Protein 2XDG (pdb70)

GO terms:
  GO:0005886 plasma membrane (C, TAS)
  GO:0005515 protein binding (F, IPI)
  GO:0005637 nuclear inner membrane (C, IDA)
  GO:0005640 nuclear outer membrane (C, IDA)
  GO:0005737 cytoplasm (C, IDA)
  GO:0005886 plasma membrane (C, IDA)
  GO:0009986 cell surface (C, IDA)
  GO:0016020 membrane (C, IDA)
  GO:0016363 nuclear matrix (C, IDA)
  GO:0030141 secretory granule (C, IDA)
  GO:0043627 response to estrogen (P, IDA)
  GO:0051384 response to glucocorticoid (P, IDA)
  GO:0007189 adenylate cyclase-activating G protein-coupled receptor signaling pathway (P, IDA)
  GO:0008284 positive regulation of cell population proliferation (P, IDA)
  GO:0004930 G protein-coupled receptor activity (F, IC)
  GO:0040018 positive regulation of multicellular organism growth (P, IMP)
  GO:0016520 growth hormone-releasing hormone receptor activity (F, IMP)
  GO:0032868 response to insulin (P, IMP)
  GO:0017046 peptide hormone binding (F, IPI)
  GO:0019838 growth factor binding (F, IPI)

Structure (mmCIF, N/CA/C/O backbone):
data_2XDG
#
_entry.id   2XDG
#
_cell.length_a   31.648
_cell.length_b   31.648
_cell.length_c   287.138
_cell.angle_alpha   90.00
_cell.angle_beta   90.00
_cell.angle_gamma   120.00
#
_symmetry.space_group_name_H-M   'P 61'
#
loop_
_entity.id
_entity.type
_entity.pdbx_description
1 polymer 'GROWTH HORMONE-RELEASING HORMONE RECEPTOR'
2 non-polymer 'MAGNESIUM ION'
3 non-polymer 1,2-ETHANEDIOL
4 water water
#
loop_
_atom_site.group_PDB
_atom_site.id
_atom_site.type_symbol
_atom_site.label_atom_id
_atom_site.label_alt_id
_atom_site.label_comp_id
_atom_site.label_asym_id
_atom_site.label_entity_id
_atom_site.label_seq_id
_atom_site.pdbx_PDB_ins_code
_atom_site.Cartn_x
_atom_site.Cartn_y
_atom_site.Cartn_z
_atom_site.occupancy
_atom_site.B_iso_or_equiv
_atom_site.auth_seq_id
_atom_site.auth_comp_id
_atom_site.auth_asym_id
_atom_site.auth_atom_id
_atom_site.pdbx_PDB_model_num
ATOM 1 N N . MET A 1 2 ? 18.046 1.807 -22.262 1.00 49.33 0 MET A N 1
ATOM 2 C CA . MET A 1 2 ? 17.466 0.465 -22.602 1.00 51.84 0 MET A CA 1
ATOM 3 C C . MET A 1 2 ? 16.903 -0.168 -21.342 1.00 50.12 0 MET A C 1
ATOM 4 O O . MET A 1 2 ? 17.476 -0.018 -20.264 1.00 46.65 0 MET A O 1
ATOM 9 N N . LEU A 1 3 ? 15.779 -0.865 -21.484 1.00 48.35 34 LEU A N 1
ATOM 10 C CA . LEU A 1 3 ? 15.145 -1.560 -20.360 1.00 45.25 34 LEU A CA 1
ATOM 11 C C . LEU A 1 3 ? 15.871 -2.892 -20.046 1.00 42.91 34 LEU A C 1
ATOM 12 O O . LEU A 1 3 ? 15.921 -3.314 -18.894 1.00 38.87 34 LEU A O 1
ATOM 17 N N . ARG A 1 4 ? 16.432 -3.537 -21.070 1.00 43.60 35 ARG A N 1
ATOM 18 C CA . ARG A 1 4 ? 17.299 -4.724 -20.902 1.00 42.50 35 ARG A CA 1
ATOM 19 C C . ARG A 1 4 ? 18.598 -4.393 -20.148 1.00 40.51 35 ARG A C 1
ATOM 20 O O . ARG A 1 4 ? 19.189 -5.271 -19.497 1.00 40.32 35 ARG A O 1
ATOM 22 N N . GLU A 1 5 ? 19.041 -3.138 -20.253 1.00 39.44 36 GLU A N 1
ATOM 23 C CA . GLU A 1 5 ? 20.218 -2.633 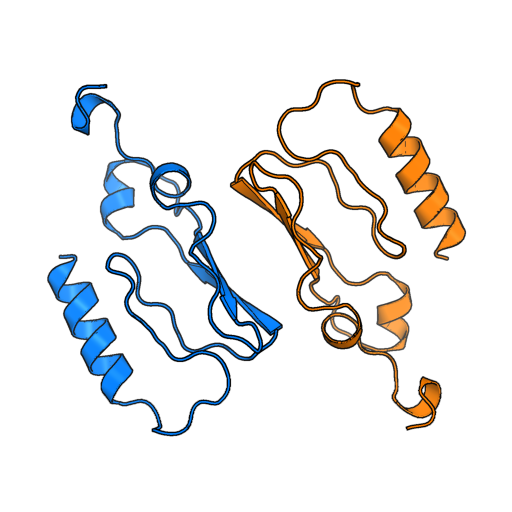-19.538 1.00 39.24 36 GLU A CA 1
ATOM 24 C C . GLU A 1 5 ? 19.879 -2.262 -18.080 1.00 37.19 36 GLU A C 1
ATOM 25 O O . GLU A 1 5 ? 20.711 -2.425 -17.190 1.00 35.91 36 GLU A O 1
ATOM 27 N N . ASP A 1 6 ? 18.673 -1.744 -17.849 1.00 36.28 37 ASP A N 1
ATOM 28 C CA . ASP A 1 6 ? 18.191 -1.539 -16.482 1.00 35.87 37 ASP A CA 1
ATOM 29 C C . ASP A 1 6 ? 18.037 -2.897 -15.811 1.00 32.97 37 ASP A C 1
ATOM 30 O O . ASP A 1 6 ? 18.397 -3.041 -14.638 1.00 33.66 37 ASP A O 1
ATOM 35 N N . GLU A 1 7 ? 17.467 -3.861 -16.540 1.00 32.49 38 GLU A N 1
ATOM 36 C CA . GLU A 1 7 ? 17.239 -5.205 -16.016 1.00 33.74 38 GLU A CA 1
ATOM 37 C C . GLU A 1 7 ? 18.559 -5.804 -15.595 1.00 35.17 38 GLU A C 1
ATOM 38 O O . GLU A 1 7 ? 18.717 -6.208 -14.445 1.00 33.41 38 GLU A O 1
ATOM 44 N N . SER A 1 8 ? 19.493 -5.857 -16.537 1.00 35.16 39 SER A N 1
ATOM 45 C CA . SER A 1 8 ? 20.800 -6.442 -16.303 1.00 36.25 39 SER A CA 1
ATOM 46 C C . SER A 1 8 ? 21.444 -5.823 -15.055 1.00 34.53 39 SER A C 1
ATOM 47 O O . SER A 1 8 ? 21.793 -6.556 -14.117 1.00 33.85 39 SER A O 1
ATOM 50 N N . ALA A 1 9 ? 21.574 -4.493 -15.033 1.00 32.12 40 ALA A N 1
ATOM 51 C CA . ALA A 1 9 ? 22.228 -3.777 -13.909 1.00 31.10 40 ALA A CA 1
ATOM 52 C C . ALA A 1 9 ? 21.554 -3.994 -12.538 1.00 29.52 40 ALA A C 1
ATOM 53 O O . ALA A 1 9 ? 22.249 -4.107 -11.504 1.00 29.95 40 ALA A O 1
ATOM 55 N N . CYS A 1 10 ? 20.219 -4.035 -12.532 1.00 29.47 41 CYS A N 1
ATOM 56 C CA . CYS A 1 10 ? 19.446 -4.396 -11.335 1.00 29.25 41 CYS A CA 1
ATOM 57 C C . CYS A 1 10 ? 19.777 -5.802 -10.880 1.00 31.37 41 CYS A C 1
ATOM 58 O O . CYS A 1 10 ? 20.036 -6.029 -9.703 1.00 30.68 41 CYS A O 1
ATOM 61 N N . LEU A 1 11 ? 19.772 -6.751 -11.814 1.00 29.67 42 LEU A N 1
ATOM 62 C CA . LEU A 1 11 ? 19.990 -8.149 -11.477 1.00 31.55 42 LEU A CA 1
ATOM 63 C C . LEU A 1 11 ? 21.398 -8.367 -10.965 1.00 34.12 42 LEU A C 1
ATOM 64 O O . LEU A 1 11 ? 21.576 -9.049 -9.960 1.00 34.90 42 LEU A O 1
ATOM 69 N N . GLN A 1 12 ? 22.399 -7.801 -11.653 1.00 35.46 43 GLN A N 1
ATOM 70 C CA . GLN A 1 12 ? 23.808 -7.874 -11.178 1.00 37.45 43 GLN A CA 1
ATOM 71 C C . GLN A 1 12 ? 23.990 -7.214 -9.793 1.00 35.23 43 GLN A C 1
ATOM 72 O O . GLN A 1 12 ? 24.871 -7.614 -9.016 1.00 35.68 43 GLN A O 1
ATOM 78 N N . ALA A 1 13 ? 23.188 -6.193 -9.493 1.00 33.46 44 ALA A N 1
ATOM 79 C CA . ALA A 1 13 ? 23.187 -5.583 -8.157 1.00 33.87 44 ALA A CA 1
ATOM 80 C C . ALA A 1 13 ? 22.522 -6.512 -7.144 1.00 33.27 44 ALA A C 1
ATOM 81 O O . ALA A 1 13 ? 22.996 -6.627 -6.025 1.00 35.52 44 ALA A O 1
ATOM 83 N N . ALA A 1 14 ? 21.438 -7.168 -7.571 1.00 32.23 45 ALA A N 1
ATOM 84 C CA . ALA A 1 14 ? 20.603 -8.034 -6.743 1.00 34.44 45 ALA A CA 1
ATOM 85 C C . ALA A 1 14 ? 21.314 -9.326 -6.314 1.00 36.27 45 ALA A C 1
ATOM 86 O O . ALA A 1 14 ? 21.092 -9.806 -5.199 1.00 34.99 45 ALA A O 1
ATOM 88 N N . GLU A 1 15 ? 22.167 -9.858 -7.196 1.00 36.63 46 GLU A N 1
ATOM 89 C CA . GLU A 1 15 ? 23.048 -11.014 -6.918 1.00 38.11 46 GLU A CA 1
ATOM 90 C C . GLU A 1 15 ? 24.239 -10.747 -6.010 1.00 38.74 46 GLU A C 1
ATOM 91 O O . GLU A 1 15 ? 24.974 -11.686 -5.669 1.00 39.79 46 GLU A O 1
ATOM 97 N N . GLU A 1 16 ? 24.489 -9.484 -5.699 1.00 38.68 47 GLU A N 1
ATOM 98 C CA . GLU A 1 16 ? 25.528 -9.111 -4.743 1.00 43.61 47 GLU A CA 1
ATOM 99 C C . GLU A 1 16 ? 24.985 -8.918 -3.306 1.00 42.76 47 GLU A C 1
ATOM 100 O O . GLU A 1 16 ? 25.745 -8.576 -2.391 1.00 43.49 47 GLU A O 1
ATOM 106 N N . MET A 1 17 ? 23.686 -9.126 -3.106 1.00 40.66 48 MET A N 1
ATOM 107 C CA . MET A 1 17 ? 23.073 -8.935 -1.783 1.00 40.87 48 MET A CA 1
ATOM 108 C C . MET A 1 17 ? 23.339 -10.136 -0.882 1.00 42.54 48 MET A C 1
ATOM 109 O O . MET A 1 17 ? 23.594 -11.233 -1.390 1.00 42.24 48 MET A O 1
ATOM 114 N N . PRO A 1 18 ? 23.268 -9.939 0.462 1.00 42.47 49 PRO A N 1
ATOM 115 C CA . PRO A 1 18 ? 23.331 -11.050 1.421 1.00 45.98 49 PRO A CA 1
ATOM 116 C C . PRO A 1 18 ? 22.348 -12.172 1.091 1.00 45.82 49 PRO A C 1
ATOM 117 O O . PRO A 1 18 ? 21.326 -11.934 0.432 1.00 41.73 49 PRO A O 1
ATOM 121 N N . GLN A 1 19 ? 22.671 -13.383 1.531 1.00 49.12 50 GLN A N 1
ATOM 122 C CA . GLN A 1 19 ? 21.805 -14.546 1.316 1.00 51.88 50 GLN A CA 1
ATOM 123 C C . GLN A 1 19 ? 20.534 -14.473 2.161 1.00 53.58 50 GLN A C 1
ATOM 124 O O . GLN A 1 19 ? 19.438 -14.692 1.657 1.00 51.03 50 GLN A O 1
ATOM 127 N N . THR A 1 20 ? 20.703 -14.185 3.451 1.00 57.31 51 THR A N 1
ATOM 128 C CA . THR A 1 20 ? 19.589 -14.134 4.394 1.00 59.21 51 THR A CA 1
ATOM 129 C C . THR A 1 20 ? 18.664 -12.962 4.082 1.00 59.16 51 THR A C 1
ATOM 130 O O . THR A 1 20 ? 19.137 -11.853 3.820 1.00 59.55 51 THR A O 1
ATOM 134 N N . THR A 1 21 ? 17.352 -13.228 4.118 1.00 61.10 52 THR A N 1
ATOM 135 C CA . THR A 1 21 ? 16.307 -12.213 3.933 1.00 59.19 52 THR A CA 1
ATOM 136 C C . THR A 1 21 ? 15.925 -11.561 5.269 1.00 60.09 52 THR A C 1
ATOM 137 O O . THR A 1 21 ? 15.310 -12.182 6.129 1.00 62.74 52 THR A O 1
ATOM 141 N N . LEU A 1 22 ? 16.363 -10.316 5.427 1.00 51.73 53 LEU A N 1
ATOM 142 C CA . LEU A 1 22 ? 15.787 -9.346 6.356 1.00 48.02 53 LEU A CA 1
ATOM 143 C C . LEU A 1 22 ? 14.962 -8.378 5.475 1.00 43.83 53 LEU A C 1
ATOM 144 O O . LEU A 1 22 ? 15.487 -7.801 4.512 1.00 45.92 53 LEU A O 1
ATOM 149 N N . GLY A 1 23 ? 13.679 -8.217 5.774 1.00 36.04 54 GLY A N 1
ATOM 150 C CA . GLY A 1 23 ? 12.814 -7.401 4.927 1.00 32.87 54 GLY A CA 1
ATOM 151 C C . GLY A 1 23 ? 12.525 -8.030 3.565 1.00 30.94 54 GLY A C 1
ATOM 152 O O . GLY A 1 23 ? 12.459 -9.251 3.428 1.00 31.68 54 GLY A O 1
ATOM 153 N N . CYS A 1 24 ? 12.337 -7.177 2.564 1.00 28.04 55 CYS A N 1
ATOM 154 C CA . CYS A 1 24 ? 11.997 -7.596 1.221 1.00 26.76 55 CYS A CA 1
ATOM 155 C C . CYS A 1 24 ? 13.187 -7.285 0.321 1.00 26.36 55 CYS A C 1
ATOM 156 O O . CYS A 1 24 ? 13.577 -6.137 0.222 1.00 28.68 55 CYS A O 1
ATOM 159 N N . PRO A 1 25 ? 13.728 -8.311 -0.372 1.00 28.30 56 PRO A N 1
ATOM 160 C CA . PRO A 1 25 ? 14.933 -8.158 -1.186 1.00 27.24 56 PRO A CA 1
ATOM 161 C C . PRO A 1 25 ? 14.717 -7.294 -2.394 1.00 22.94 56 PRO A C 1
ATOM 162 O O . PRO A 1 25 ? 13.614 -7.277 -2.932 1.00 19.58 56 PRO A O 1
ATOM 166 N N . ALA A 1 26 ? 15.769 -6.590 -2.804 1.00 21.89 57 ALA A N 1
ATOM 167 C CA . ALA A 1 26 ? 15.811 -5.982 -4.120 1.00 22.78 57 ALA A CA 1
ATOM 168 C C . ALA A 1 26 ? 15.271 -6.952 -5.172 1.00 21.78 57 ALA A C 1
ATOM 169 O O . ALA A 1 26 ? 15.481 -8.172 -5.095 1.00 22.36 57 ALA A O 1
ATOM 171 N N . THR A 1 27 ? 14.571 -6.387 -6.153 1.00 22.18 58 THR A N 1
ATOM 172 C CA . THR A 1 27 ? 13.908 -7.180 -7.161 1.00 24.65 58 THR A CA 1
ATOM 173 C C . THR A 1 27 ? 13.636 -6.327 -8.437 1.00 22.94 58 THR A C 1
ATOM 174 O O . THR A 1 27 ? 13.471 -5.108 -8.405 1.00 20.97 58 THR A O 1
ATOM 178 N N . TRP A 1 28 ? 13.668 -7.005 -9.564 1.00 25.30 59 TRP A N 1
ATOM 179 C CA . TRP A 1 28 ? 13.407 -6.380 -10.889 1.00 24.66 59 TRP A CA 1
ATOM 180 C C . TRP A 1 28 ? 12.066 -6.906 -11.327 1.00 24.91 59 TRP A C 1
ATOM 181 O O . TRP A 1 28 ? 11.940 -8.109 -11.458 1.00 24.31 59 TRP A O 1
ATOM 192 N N . ASP A 1 29 ? 11.059 -6.045 -11.486 1.00 26.05 60 ASP A N 1
ATOM 193 C CA . ASP A 1 29 ? 9.705 -6.491 -11.886 1.00 26.38 60 ASP A CA 1
ATOM 194 C C . ASP A 1 29 ? 9.460 -6.417 -13.427 1.00 29.50 60 ASP A C 1
ATOM 195 O O . ASP A 1 29 ? 8.358 -6.680 -13.893 1.00 31.29 60 ASP A O 1
ATOM 200 N N . GLY A 1 30 ? 10.487 -6.048 -14.186 1.00 29.07 61 GLY A N 1
ATOM 201 C CA . GLY A 1 30 ? 10.408 -5.900 -15.646 1.00 31.96 61 GLY A CA 1
ATOM 202 C C . GLY A 1 30 ? 10.418 -4.457 -16.127 1.00 31.39 61 GLY A C 1
ATOM 203 O O . GLY A 1 30 ? 10.682 -4.203 -17.300 1.00 28.73 61 GLY A O 1
ATOM 204 N N . LEU A 1 31 ? 10.109 -3.511 -15.233 1.00 26.30 62 LEU A N 1
ATOM 205 C CA . LEU A 1 31 ? 10.204 -2.100 -15.539 1.00 25.91 62 LEU A CA 1
ATOM 206 C C . LEU A 1 31 ? 11.127 -1.362 -14.565 1.00 25.82 62 LEU A C 1
ATOM 207 O O . LEU A 1 31 ? 11.938 -0.506 -14.981 1.00 27.82 62 LEU A O 1
ATOM 212 N N . LEU A 1 32 ? 10.984 -1.675 -13.279 1.00 23.71 63 LEU A N 1
ATOM 213 C CA . LEU A 1 32 ? 11.710 -1.002 -12.235 1.00 22.85 63 LEU A CA 1
ATOM 214 C C . LEU A 1 32 ? 12.550 -1.961 -11.390 1.00 21.68 63 LEU A C 1
ATOM 215 O O . LEU A 1 32 ? 12.198 -3.140 -11.203 1.00 18.68 63 LEU A O 1
ATOM 220 N N . CYS A 1 33 ? 13.667 -1.406 -10.903 1.00 20.92 64 CYS A N 1
ATOM 221 C CA . CYS A 1 33 ? 14.520 -2.018 -9.932 1.00 23.40 64 CYS A CA 1
ATOM 222 C C . CYS A 1 33 ? 14.029 -1.559 -8.556 1.00 23.01 64 CYS A C 1
ATOM 223 O O . CYS A 1 33 ? 14.144 -0.398 -8.203 1.00 26.98 64 CYS A O 1
ATOM 226 N N . TRP A 1 34 ? 13.436 -2.460 -7.805 1.00 22.92 65 TRP A N 1
ATOM 227 C CA . TRP A 1 34 ? 13.008 -2.146 -6.439 1.00 23.07 65 TRP A CA 1
ATOM 228 C C . TRP A 1 34 ? 14.183 -2.398 -5.473 1.00 23.38 65 TRP A C 1
ATOM 229 O O . TRP A 1 34 ? 14.762 -3.486 -5.490 1.00 21.92 65 TRP A O 1
ATOM 240 N N . PRO A 1 35 ? 14.603 -1.375 -4.705 1.00 23.60 66 PRO A N 1
ATOM 241 C CA . PRO A 1 35 ? 15.637 -1.640 -3.691 1.00 24.39 66 PRO A CA 1
ATOM 242 C C . PRO A 1 35 ? 15.157 -2.521 -2.522 1.00 23.96 66 PRO A C 1
ATOM 243 O O . PRO A 1 35 ? 13.955 -2.740 -2.359 1.00 20.36 66 PRO A O 1
ATOM 247 N N . THR A 1 36 ? 16.093 -3.028 -1.725 1.00 24.63 67 THR A N 1
ATOM 248 C CA . THR A 1 36 ? 15.740 -3.706 -0.483 1.00 26.70 67 THR A CA 1
ATOM 249 C C . THR A 1 36 ? 15.062 -2.739 0.478 1.00 27.77 67 THR A C 1
ATOM 250 O O . THR A 1 36 ? 15.464 -1.582 0.584 1.00 29.82 67 THR A O 1
ATOM 254 N N . ALA A 1 37 ? 14.047 -3.236 1.184 1.00 26.52 68 ALA A N 1
ATOM 255 C CA . ALA A 1 37 ? 13.307 -2.445 2.165 1.00 26.85 68 ALA A CA 1
ATOM 256 C C . ALA A 1 37 ? 13.091 -3.252 3.428 1.00 25.04 68 ALA A C 1
ATOM 257 O O . ALA A 1 37 ? 13.104 -4.484 3.408 1.00 25.44 68 ALA A O 1
ATOM 259 N N . GLY A 1 38 ? 12.936 -2.555 4.543 1.00 29.90 69 GLY A N 1
ATOM 260 C CA . GLY A 1 38 ? 12.572 -3.173 5.798 1.00 28.31 69 GLY A CA 1
ATOM 261 C C . GLY A 1 38 ? 11.077 -3.451 5.841 1.00 28.39 69 GLY A C 1
ATOM 262 O O . GLY A 1 38 ? 10.301 -2.820 5.105 1.00 27.67 69 GLY A O 1
ATOM 263 N N . SER A 1 39 ? 10.682 -4.420 6.671 1.00 30.55 70 SER A N 1
ATOM 264 C CA . SER A 1 39 ? 9.276 -4.690 6.970 1.00 29.70 70 SER A CA 1
ATOM 265 C C . SER A 1 39 ? 8.632 -3.408 7.488 1.00 30.97 70 SER A C 1
ATOM 266 O O . SER A 1 39 ? 9.242 -2.643 8.263 1.00 28.72 70 SER A O 1
ATOM 269 N N . GLY A 1 40 ? 7.404 -3.173 7.042 1.00 29.34 71 GLY A N 1
ATOM 270 C CA . GLY A 1 40 ? 6.662 -1.999 7.433 1.00 29.82 71 GLY A CA 1
ATOM 271 C C . GLY A 1 40 ? 7.121 -0.693 6.806 1.00 28.59 71 GLY A C 1
ATOM 272 O O . GLY A 1 40 ? 6.670 0.369 7.214 1.00 28.15 71 GLY A O 1
ATOM 273 N N . GLU A 1 41 ? 8.018 -0.757 5.819 1.00 26.70 72 GLU A N 1
ATOM 274 C CA . GLU A 1 41 ? 8.389 0.397 5.059 1.00 25.22 72 GLU A CA 1
ATOM 275 C C . GLU A 1 41 ? 7.703 0.278 3.680 1.00 23.21 72 GLU A C 1
ATOM 276 O O . GLU A 1 41 ? 7.233 -0.808 3.277 1.00 19.37 72 GLU A O 1
ATOM 282 N N . TRP A 1 42 ? 7.593 1.400 2.980 1.00 20.73 73 TRP A N 1
ATOM 283 C CA . TRP A 1 42 ? 7.247 1.322 1.550 1.00 19.91 73 TRP A CA 1
ATOM 284 C C . TRP A 1 42 ? 8.264 2.122 0.798 1.00 19.09 73 TRP A C 1
ATOM 285 O O . TRP A 1 42 ? 8.986 2.909 1.391 1.00 21.77 73 TRP A O 1
ATOM 296 N N . VAL A 1 43 ? 8.361 1.853 -0.498 1.00 19.15 74 VAL A N 1
ATOM 297 C CA . VAL A 1 43 ? 9.264 2.546 -1.397 1.00 20.35 74 VAL A CA 1
ATOM 298 C C . VAL A 1 43 ? 8.431 3.148 -2.522 1.00 21.87 74 VAL A C 1
ATOM 299 O O . VAL A 1 43 ? 7.561 2.478 -3.048 1.00 22.87 74 VAL A O 1
ATOM 303 N N . THR A 1 44 ? 8.684 4.416 -2.857 1.00 23.02 75 THR A N 1
ATOM 304 C CA . THR A 1 44 ? 8.084 5.057 -4.047 1.00 22.79 75 THR A CA 1
ATOM 305 C C . THR A 1 44 ? 9.172 5.383 -5.080 1.00 21.39 75 THR A C 1
ATOM 306 O O . THR A 1 44 ? 10.166 6.006 -4.787 1.00 20.26 75 THR A O 1
ATOM 310 N N . LEU A 1 45 ? 8.949 4.945 -6.316 1.00 23.53 76 LEU A N 1
ATOM 311 C CA . LEU A 1 45 ? 9.896 5.172 -7.399 1.00 23.62 76 LEU A CA 1
ATOM 312 C C . LEU A 1 45 ? 9.271 5.979 -8.519 1.00 23.69 76 LEU A C 1
ATOM 313 O O . LEU A 1 45 ? 8.062 5.906 -8.732 1.00 24.57 76 LEU A O 1
ATOM 318 N N . PRO A 1 46 ? 10.094 6.756 -9.258 1.00 25.93 77 PRO A N 1
ATOM 319 C CA . PRO A 1 46 ? 9.519 7.364 -10.458 1.00 28.69 77 PRO A CA 1
ATOM 320 C C . PRO A 1 46 ? 9.228 6.318 -11.539 1.00 27.62 77 PRO A C 1
ATOM 321 O O . PRO A 1 46 ? 9.712 5.193 -11.464 1.00 25.08 77 PRO A O 1
ATOM 325 N N . CYS A 1 47 ? 8.412 6.692 -12.512 1.00 28.27 78 CYS A N 1
ATOM 326 C CA . CYS A 1 47 ? 8.252 5.893 -13.727 1.00 29.45 78 CYS A CA 1
ATOM 327 C C . CYS A 1 47 ? 9.605 5.693 -14.413 1.00 27.30 78 CYS A C 1
ATOM 328 O O . CYS A 1 47 ? 10.502 6.506 -14.245 1.00 28.79 78 CYS A O 1
ATOM 331 N N . PRO A 1 48 ? 9.777 4.587 -15.163 1.00 28.33 79 PRO A N 1
ATOM 332 C CA . PRO A 1 48 ? 11.026 4.433 -15.910 1.00 29.34 79 PRO A CA 1
ATOM 333 C C . PRO A 1 48 ? 11.331 5.617 -16.834 1.00 31.65 79 PRO A C 1
ATOM 334 O O . PRO A 1 48 ? 10.467 6.446 -17.109 1.00 30.72 79 PRO A O 1
ATOM 338 N N . ASP A 1 49 ? 12.575 5.673 -17.279 1.00 34.41 80 ASP A N 1
ATOM 339 C CA . ASP A 1 49 ? 13.126 6.785 -18.053 1.00 38.38 80 ASP A CA 1
ATOM 340 C C . ASP A 1 49 ? 12.274 7.140 -19.277 1.00 36.31 80 ASP A C 1
ATOM 341 O O . ASP A 1 49 ? 11.995 8.328 -19.540 1.00 34.60 80 ASP A O 1
ATOM 346 N N . PHE A 1 50 ? 11.801 6.108 -19.968 1.00 33.33 81 PHE A N 1
ATOM 347 C CA . PHE A 1 50 ? 11.032 6.300 -21.192 1.00 33.77 81 PHE A CA 1
ATOM 348 C C . PHE A 1 50 ? 9.835 7.216 -21.001 1.00 30.73 81 PHE A C 1
ATOM 349 O O . PHE A 1 50 ? 9.437 7.921 -21.939 1.00 28.83 81 PHE A O 1
ATOM 357 N N . PHE A 1 51 ? 9.282 7.226 -19.782 1.00 29.08 82 PHE A N 1
ATOM 358 C CA . PHE A 1 51 ? 8.117 8.031 -19.477 1.00 28.29 82 PHE A CA 1
ATOM 359 C C . PHE A 1 51 ? 8.413 9.505 -19.788 1.00 29.86 82 PHE A C 1
ATOM 360 O O . PHE A 1 51 ? 7.536 10.263 -20.228 1.00 28.54 82 PHE A O 1
ATOM 368 N N . SER A 1 52 ? 9.676 9.895 -19.640 1.00 31.62 83 SER A N 1
ATOM 369 C CA . SER A 1 52 ? 10.088 11.255 -19.986 1.00 33.43 83 SER A CA 1
ATOM 370 C C . SER A 1 52 ? 9.707 11.670 -21.429 1.00 34.08 83 SER A C 1
ATOM 371 O O . SER A 1 52 ? 9.644 12.847 -21.712 1.00 32.23 83 SER A O 1
ATOM 374 N N . HIS A 1 53 ? 9.423 10.718 -22.320 1.00 32.66 84 HIS A N 1
ATOM 375 C CA . HIS A 1 53 ? 8.927 11.085 -23.656 1.00 35.65 84 HIS A CA 1
ATOM 376 C C . HIS A 1 53 ? 7.443 11.433 -23.638 1.00 36.10 84 HIS A C 1
ATOM 377 O O . HIS A 1 53 ? 6.990 12.242 -24.447 1.00 39.22 84 HIS A O 1
ATOM 384 N N . PHE A 1 54 ? 6.690 10.828 -22.723 1.00 33.93 85 PHE A N 1
ATOM 385 C CA . PHE A 1 54 ? 5.239 10.974 -22.712 1.00 35.42 85 PHE A CA 1
ATOM 386 C C . PHE A 1 54 ? 4.738 12.112 -21.786 1.00 38.18 85 PHE A C 1
ATOM 387 O O . PHE A 1 54 ? 3.596 12.555 -21.922 1.00 40.40 85 PHE A O 1
ATOM 395 N N . SER A 1 55 ? 5.577 12.578 -20.856 1.00 38.61 86 SER A N 1
ATOM 396 C CA . SER A 1 55 ? 5.115 13.488 -19.799 1.00 42.48 86 SER A CA 1
ATOM 397 C C . SER A 1 55 ? 6.297 14.189 -19.128 1.00 43.89 86 SER A C 1
ATOM 398 O O . SER A 1 55 ? 7.367 13.588 -18.962 1.00 44.46 86 SER A O 1
ATOM 401 N N . SER A 1 56 ? 6.102 15.448 -18.725 1.00 48.03 87 SER A N 1
ATOM 402 C CA . SER A 1 56 ? 7.108 16.179 -17.929 1.00 50.35 87 SER A CA 1
ATOM 403 C C . SER A 1 56 ? 6.932 15.915 -16.400 1.00 51.48 87 SER A C 1
ATOM 404 O O . SER A 1 56 ? 7.435 16.667 -15.573 1.00 54.94 87 SER A O 1
ATOM 406 N N . GLU A 1 57 ? 6.208 14.847 -16.055 1.00 49.34 88 GLU A N 1
ATOM 407 C CA . GLU A 1 57 ? 6.142 14.311 -14.687 1.00 49.98 88 GLU A CA 1
ATOM 408 C C . GLU A 1 57 ? 7.143 13.193 -14.485 1.00 45.31 88 GLU A C 1
ATOM 409 O O . GLU A 1 57 ? 7.443 12.462 -15.422 1.00 45.89 88 GLU A O 1
ATOM 415 N N . SER A 1 58 ? 7.597 13.015 -13.247 1.00 43.48 89 SER A N 1
ATOM 416 C CA . SER A 1 58 ? 8.293 11.799 -12.855 1.00 39.87 89 SER A CA 1
ATOM 417 C C . SER A 1 58 ? 7.354 10.585 -12.885 1.00 34.78 89 SER A C 1
ATOM 418 O O . SER A 1 58 ? 7.785 9.465 -13.154 1.00 30.79 89 SER A O 1
ATOM 421 N N . GLY A 1 59 ? 6.070 10.809 -12.602 1.00 33.30 90 GLY A N 1
ATOM 422 C CA . GLY A 1 59 ? 5.190 9.733 -12.157 1.00 31.20 90 GLY A CA 1
ATOM 423 C C . GLY A 1 59 ? 5.663 9.201 -10.796 1.00 29.28 90 GLY A C 1
ATOM 424 O O . GLY A 1 59 ? 6.738 9.565 -10.294 1.00 27.61 90 GLY A O 1
ATOM 425 N N . ALA A 1 60 ? 4.878 8.312 -10.210 1.00 27.95 91 ALA A N 1
ATOM 426 C CA . ALA A 1 60 ? 5.250 7.701 -8.946 1.00 25.92 91 ALA A CA 1
ATOM 427 C C . ALA A 1 60 ? 4.551 6.365 -8.778 1.00 25.60 91 ALA A C 1
ATOM 428 O O . ALA A 1 60 ? 3.344 6.236 -9.060 1.00 29.68 91 ALA A O 1
ATOM 430 N N . VAL A 1 61 ? 5.336 5.374 -8.363 1.00 22.90 92 VAL A N 1
ATOM 431 C CA . VAL A 1 61 ? 4.910 3.996 -8.224 1.00 22.55 92 VAL A CA 1
ATOM 432 C C . VAL A 1 61 ? 5.371 3.448 -6.876 1.00 21.65 92 VAL A C 1
ATOM 433 O O . VAL A 1 61 ? 6.537 3.570 -6.506 1.00 23.61 92 VAL A O 1
ATOM 437 N N . LYS A 1 62 ? 4.445 2.849 -6.142 1.00 23.40 93 LYS A N 1
ATOM 438 C CA . LYS A 1 62 ? 4.726 2.370 -4.794 1.00 23.71 93 LYS A CA 1
ATOM 439 C C . LYS A 1 62 ? 4.726 0.833 -4.681 1.00 22.00 93 LYS A C 1
ATOM 440 O O . LYS A 1 62 ? 3.903 0.162 -5.295 1.00 25.15 93 LYS A O 1
ATOM 446 N N . ARG A 1 63 ? 5.650 0.291 -3.891 1.00 22.44 94 ARG A N 1
ATOM 447 C CA . ARG A 1 63 ? 5.478 -1.044 -3.298 1.00 22.80 94 ARG A CA 1
ATOM 448 C C . ARG A 1 63 ? 5.567 -0.968 -1.786 1.00 20.95 94 ARG A C 1
ATOM 449 O O . ARG A 1 63 ? 6.253 -0.106 -1.236 1.00 21.34 94 ARG A O 1
ATOM 457 N N . ASP A 1 64 ? 4.870 -1.880 -1.118 1.00 20.69 95 ASP A N 1
ATOM 458 C CA . ASP A 1 64 ? 4.952 -1.999 0.329 1.00 21.88 95 ASP A CA 1
ATOM 459 C C . ASP A 1 64 ? 5.784 -3.217 0.675 1.00 22.15 95 ASP A C 1
ATOM 460 O O . ASP A 1 64 ? 5.581 -4.275 0.103 1.00 23.80 95 ASP A O 1
ATOM 465 N N . CYS A 1 65 ? 6.721 -3.072 1.617 1.00 23.90 96 CYS A N 1
ATOM 466 C CA . CYS A 1 65 ? 7.397 -4.226 2.189 1.00 23.75 96 CYS A CA 1
ATOM 467 C C . CYS A 1 65 ? 6.673 -4.649 3.458 1.00 23.58 96 CYS A C 1
ATOM 468 O O . CYS A 1 65 ? 6.703 -3.950 4.471 1.00 23.38 96 CYS A O 1
ATOM 471 N N . THR A 1 66 ? 6.042 -5.812 3.385 1.00 23.81 97 THR A N 1
ATOM 472 C CA . THR A 1 66 ? 5.160 -6.311 4.418 1.00 24.62 97 THR A CA 1
ATOM 473 C C . THR A 1 66 ? 5.843 -7.535 4.995 1.00 26.39 97 THR A C 1
ATOM 474 O O . THR A 1 66 ? 6.706 -8.151 4.334 1.00 23.22 97 THR A O 1
ATOM 478 N N . ILE A 1 67 ? 5.421 -7.966 6.186 1.00 26.85 98 ILE A N 1
ATOM 479 C CA . ILE A 1 67 ? 6.098 -9.119 6.784 1.00 27.61 98 ILE A CA 1
ATOM 480 C C . ILE A 1 67 ? 5.849 -10.382 5.973 1.00 26.82 98 ILE A C 1
ATOM 481 O O . ILE A 1 67 ? 6.566 -11.343 6.120 1.00 28.45 98 ILE A O 1
ATOM 486 N N . THR A 1 68 ? 4.854 -10.377 5.087 1.00 24.86 99 THR A N 1
ATOM 487 C CA . THR A 1 68 ? 4.621 -11.500 4.173 1.00 26.55 99 THR A CA 1
ATOM 488 C C . THR A 1 68 ? 5.188 -11.224 2.749 1.00 25.99 99 THR A C 1
ATOM 489 O O . THR A 1 68 ? 4.881 -11.935 1.825 1.00 26.84 99 THR A O 1
ATOM 493 N N . GLY A 1 69 ? 6.023 -10.197 2.611 1.00 26.41 100 GLY A N 1
ATOM 494 C CA . GLY A 1 69 ? 6.633 -9.882 1.315 1.00 26.38 100 GLY A CA 1
ATOM 495 C C . GLY A 1 69 ? 6.244 -8.581 0.681 1.00 24.78 100 GLY A C 1
ATOM 496 O O . GLY A 1 69 ? 5.580 -7.729 1.276 1.00 22.31 100 GLY A O 1
ATOM 497 N N . TRP A 1 70 ? 6.660 -8.429 -0.573 1.00 24.72 101 TRP A N 1
ATOM 498 C CA . TRP A 1 70 ? 6.369 -7.248 -1.309 1.00 23.37 101 TRP A CA 1
ATOM 499 C C . TRP A 1 70 ? 4.915 -7.326 -1.781 1.00 23.61 101 TRP A C 1
ATOM 500 O O . TRP A 1 70 ? 4.442 -8.380 -2.204 1.00 23.95 101 TRP A O 1
ATOM 511 N N . SER A 1 71 ? 4.233 -6.193 -1.710 1.00 22.13 102 SER A N 1
ATOM 512 C CA . SER A 1 71 ? 2.944 -6.030 -2.321 1.00 23.66 102 SER A CA 1
ATOM 513 C C . SER A 1 71 ? 3.193 -5.779 -3.817 1.00 26.01 102 SER A C 1
ATOM 514 O O . SER A 1 71 ? 4.354 -5.743 -4.280 1.00 24.39 102 SER A O 1
ATOM 517 N N . GLU A 1 72 ? 2.108 -5.635 -4.559 1.00 25.97 103 GLU A N 1
ATOM 518 C CA . GLU A 1 72 ? 2.177 -5.389 -5.991 1.00 28.24 103 GLU A CA 1
ATOM 519 C C . GLU A 1 72 ? 2.487 -3.923 -6.249 1.00 27.36 103 GLU A C 1
ATOM 520 O O . GLU A 1 72 ? 2.235 -3.094 -5.399 1.00 23.78 103 GLU A O 1
ATOM 526 N N . PRO A 1 73 ? 3.003 -3.576 -7.441 1.00 30.33 104 PRO A N 1
ATOM 527 C CA . PRO A 1 73 ? 3.134 -2.137 -7.690 1.00 29.19 104 PRO A CA 1
ATOM 528 C C . PRO A 1 73 ? 1.782 -1.405 -7.689 1.00 27.70 104 PRO A C 1
ATOM 529 O O . PRO A 1 73 ? 0.800 -1.911 -8.211 1.00 26.41 104 PRO A O 1
ATOM 533 N N . PHE A 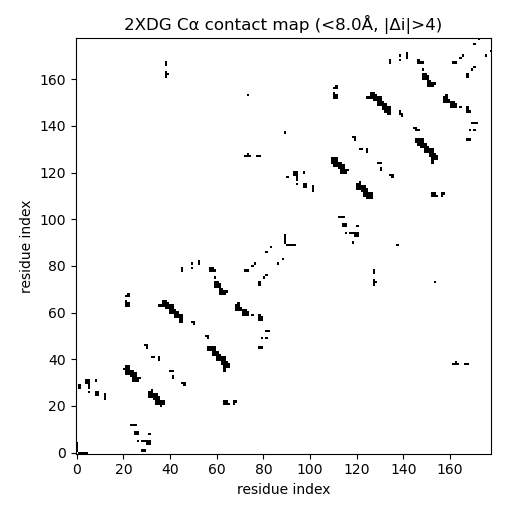1 74 ? 1.737 -0.220 -7.093 1.00 25.12 105 PHE A N 1
ATOM 534 C CA . PHE A 1 74 ? 0.488 0.510 -6.990 1.00 24.15 105 PHE A CA 1
ATOM 535 C C . PHE A 1 74 ? 0.777 1.982 -7.314 1.00 25.05 105 PHE A C 1
ATOM 536 O O . PHE A 1 74 ? 1.781 2.533 -6.845 1.00 24.96 105 PHE A O 1
ATOM 544 N N . PRO A 1 75 ? -0.092 2.619 -8.107 1.00 25.30 106 PRO A N 1
ATOM 545 C CA . PRO A 1 75 ? -1.150 1.924 -8.820 1.00 27.32 106 PRO A CA 1
ATOM 546 C C . PRO A 1 75 ? -0.548 1.046 -9.930 1.00 26.38 106 PRO A C 1
ATOM 547 O O . PRO A 1 75 ? 0.662 1.110 -10.203 1.00 24.22 106 PRO A O 1
ATOM 551 N N . PRO A 1 76 ? -1.376 0.203 -10.545 1.00 29.30 107 PRO A N 1
ATOM 552 C CA . PRO A 1 76 ? -0.848 -0.599 -11.628 1.00 29.07 107 PRO A CA 1
ATOM 553 C C . PRO A 1 76 ? -0.195 0.260 -12.743 1.00 28.32 107 PRO A C 1
ATOM 554 O O . PRO A 1 76 ? -0.637 1.374 -13.070 1.00 26.19 107 PRO A O 1
ATOM 558 N N . TYR A 1 77 ? 0.895 -0.257 -13.295 1.00 28.29 108 TYR A N 1
ATOM 559 C CA . TYR A 1 77 ? 1.650 0.478 -14.319 1.00 30.15 108 TYR A CA 1
ATOM 560 C C . TYR A 1 77 ? 0.875 1.248 -15.395 1.00 29.31 108 TYR A C 1
ATOM 561 O O . TYR A 1 77 ? 1.242 2.397 -15.700 1.00 30.73 108 TYR A O 1
ATOM 570 N N . PRO A 1 78 ? -0.206 0.671 -15.933 1.00 29.76 109 PRO A N 1
ATOM 571 C CA . PRO A 1 78 ? -0.894 1.464 -16.966 1.00 32.05 109 PRO A CA 1
ATOM 572 C C . PRO A 1 78 ? -1.614 2.718 -16.438 1.00 31.67 109 PRO A C 1
ATOM 573 O O . PRO A 1 78 ? -1.840 3.646 -17.197 1.00 31.57 109 PRO A O 1
ATOM 577 N N . VAL A 1 79 ? -1.955 2.739 -15.151 1.00 30.23 110 VAL A N 1
ATOM 578 C CA . VAL A 1 79 ? -2.450 3.944 -14.519 1.00 29.12 110 VAL A CA 1
ATOM 579 C C . VAL A 1 79 ? -1.268 4.826 -14.130 1.00 27.04 110 VAL A C 1
ATOM 580 O O . VAL A 1 79 ? -1.268 6.024 -14.413 1.00 26.90 110 VAL A O 1
ATOM 584 N N . ALA A 1 80 ? -0.291 4.242 -13.438 1.00 26.46 111 ALA A N 1
ATOM 585 C CA . ALA A 1 80 ? 0.857 4.990 -12.911 1.00 27.18 111 ALA A CA 1
ATOM 586 C C . ALA A 1 80 ? 1.717 5.637 -13.988 1.00 27.95 111 ALA A C 1
ATOM 587 O O . ALA A 1 80 ? 2.159 6.788 -13.837 1.00 30.69 111 ALA A O 1
ATOM 589 N N . CYS A 1 81 ? 1.968 4.894 -15.069 1.00 29.76 112 CYS A N 1
ATOM 590 C CA . CYS A 1 81 ? 2.930 5.321 -16.104 1.00 30.61 112 CYS A CA 1
ATOM 591 C C . CYS A 1 81 ? 2.295 5.126 -17.492 1.00 29.85 112 CYS A C 1
ATOM 592 O O . CYS A 1 81 ? 2.757 4.308 -18.278 1.00 27.64 112 CYS A O 1
ATOM 595 N N . PRO A 1 82 ? 1.213 5.880 -17.768 1.00 30.99 113 PRO A N 1
ATOM 596 C CA . PRO A 1 82 ? 0.336 5.616 -18.911 1.00 32.22 113 PRO A CA 1
ATOM 597 C C . PRO A 1 82 ? 1.014 5.965 -20.225 1.00 32.15 113 PRO A C 1
ATOM 598 O O . PRO A 1 82 ? 1.824 6.905 -20.299 1.00 31.29 113 PRO A O 1
ATOM 602 N N . VAL A 1 83 ? 0.681 5.199 -21.246 1.00 33.88 114 VAL A N 1
ATOM 603 C CA . VAL A 1 83 ? 1.303 5.375 -22.546 1.00 34.07 114 VAL A CA 1
ATOM 604 C C . VAL A 1 83 ? 0.274 6.045 -23.454 1.00 33.73 114 VAL A C 1
ATOM 605 O O . VAL A 1 83 ? -0.925 5.836 -23.284 1.00 32.20 114 VAL A O 1
ATOM 609 N N . PRO A 1 84 ? 0.735 6.868 -24.409 1.00 35.29 115 PRO A N 1
ATOM 610 C CA . PRO A 1 84 ? -0.185 7.552 -25.332 1.00 34.95 115 PRO A CA 1
ATOM 611 C C . PRO A 1 84 ? -1.195 6.585 -25.925 1.00 33.70 115 PRO A C 1
ATOM 612 O O . PRO A 1 84 ? -0.834 5.455 -26.247 1.00 33.77 115 PRO A O 1
ATOM 616 N N . LEU A 1 85 ? -2.440 7.019 -26.096 1.00 34.76 116 LEU A N 1
ATOM 617 C CA . LEU A 1 85 ? -3.492 6.099 -26.554 1.00 37.05 116 LEU A CA 1
ATOM 618 C C . LEU A 1 85 ? -3.306 5.689 -28.024 1.00 37.34 116 LEU A C 1
ATOM 619 O O . LEU A 1 85 ? -3.734 4.605 -28.425 1.00 38.57 116 LEU A O 1
ATOM 624 N N . GLU A 1 86 ? -2.631 6.532 -28.807 1.00 37.47 117 GLU A N 1
ATOM 625 C CA . GLU A 1 86 ? -2.265 6.178 -30.181 1.00 40.55 117 GLU A CA 1
ATOM 626 C C . GLU A 1 86 ? -1.425 4.889 -30.189 1.00 40.10 117 GLU A C 1
ATOM 627 O O . GLU A 1 86 ? -1.606 4.039 -31.066 1.00 43.64 117 GLU A O 1
ATOM 633 N N . LEU A 1 87 ? -0.529 4.736 -29.219 1.00 40.33 118 LEU A N 1
ATOM 634 C CA . LEU A 1 87 ? 0.335 3.546 -29.156 1.00 42.41 118 LEU A CA 1
ATOM 635 C C . LEU A 1 87 ? -0.431 2.236 -29.023 1.00 44.09 118 LEU A C 1
ATOM 636 O O . LEU A 1 87 ? 0.027 1.197 -29.519 1.00 44.72 118 LEU A O 1
ATOM 641 N N . LEU A 1 88 ? -1.590 2.296 -28.371 1.00 45.05 119 LEU A N 1
ATOM 642 C CA . LEU A 1 88 ? -2.438 1.132 -28.188 1.00 47.04 119 LEU A CA 1
ATOM 643 C C . LEU A 1 88 ? -3.613 1.103 -29.192 1.00 49.32 119 LEU A C 1
ATOM 644 O O . LEU A 1 88 ? -4.577 0.376 -28.984 1.00 51.99 119 LEU A O 1
ATOM 649 N N . ALA A 1 89 ? -3.510 1.875 -30.281 1.00 49.75 120 ALA A N 1
ATOM 650 C CA . ALA A 1 89 ? -4.630 2.158 -31.212 1.00 54.26 120 ALA A CA 1
ATOM 651 C C . ALA A 1 89 ? -6.002 2.162 -30.515 1.00 56.10 120 ALA A C 1
ATOM 652 O O . ALA A 1 89 ? -6.967 1.599 -31.034 1.00 57.73 120 ALA A O 1
ATOM 654 N N . GLU A 1 90 ? -6.069 2.800 -29.344 1.00 55.11 121 GLU A N 1
ATOM 655 C CA . GLU A 1 90 ? -7.331 2.965 -28.611 1.00 58.55 121 GLU A CA 1
ATOM 656 C C . GLU A 1 90 ? -7.986 4.306 -28.966 1.00 61.29 121 GLU A C 1
ATOM 657 O O . GLU A 1 90 ? -8.996 4.697 -28.376 1.00 62.08 121 GLU A O 1
ATOM 660 N N . MET B 1 2 ? -6.776 16.475 21.534 1.00 48.71 0 MET B N 1
ATOM 661 C CA . MET B 1 2 ? -7.410 15.211 22.023 1.00 49.50 0 MET B CA 1
ATOM 662 C C . MET B 1 2 ? -8.210 14.516 20.932 1.00 48.08 0 MET B C 1
ATOM 663 O O . MET B 1 2 ? -8.766 15.181 20.042 1.00 47.52 0 MET B O 1
ATOM 666 N N . LEU B 1 3 ? -8.296 13.186 21.028 1.00 48.03 34 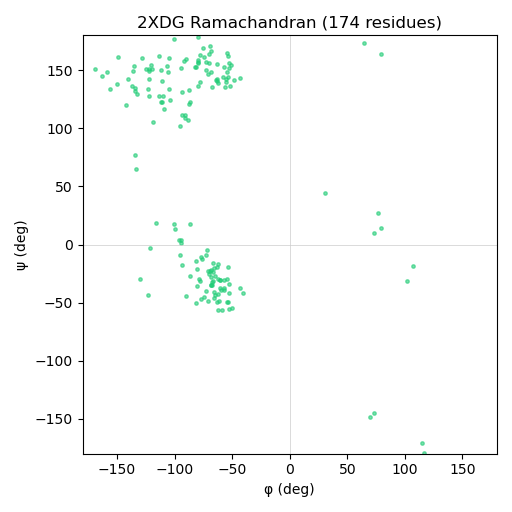LEU B N 1
ATOM 667 C CA . LEU B 1 3 ? -8.861 12.362 19.945 1.00 47.50 34 LEU B CA 1
ATOM 668 C C . LEU B 1 3 ? -10.368 12.553 19.741 1.00 46.03 34 LEU B C 1
ATOM 669 O O . LEU B 1 3 ? -10.827 12.495 18.605 1.00 41.66 34 LEU B O 1
ATOM 674 N N . ARG B 1 4 ? -11.119 12.789 20.822 1.00 47.29 35 ARG B N 1
ATOM 675 C CA . ARG B 1 4 ? -12.587 12.995 20.727 1.00 47.28 35 ARG B CA 1
ATOM 676 C C . ARG B 1 4 ? -12.953 14.203 19.863 1.00 45.57 35 ARG B C 1
ATOM 677 O O . ARG B 1 4 ? -13.955 14.184 19.132 1.00 47.34 35 ARG B O 1
ATOM 679 N N . GLU B 1 5 ? -12.148 15.258 19.957 1.00 46.30 36 GLU B N 1
ATOM 680 C CA . GLU B 1 5 ? -12.380 16.483 19.188 1.00 45.55 36 GLU B CA 1
ATOM 681 C C . GLU B 1 5 ? -12.010 16.282 17.722 1.00 42.46 36 GLU B C 1
ATOM 682 O O . GLU B 1 5 ? -12.774 16.699 16.840 1.00 37.47 36 GLU B O 1
ATOM 691 N N . ASP B 1 6 ? -10.845 15.656 17.483 1.00 41.15 37 ASP B N 1
ATOM 692 C CA . ASP B 1 6 ? -10.382 15.283 16.138 1.00 38.26 37 ASP B CA 1
ATOM 693 C C . ASP B 1 6 ? -11.466 14.458 15.465 1.00 35.60 37 ASP B C 1
ATOM 694 O O . ASP B 1 6 ? -11.840 14.724 14.324 1.00 32.25 37 ASP B O 1
ATOM 699 N N . GLU B 1 7 ? -11.947 13.455 16.199 1.00 34.14 38 GLU B N 1
ATOM 700 C CA . GLU B 1 7 ? -13.025 12.607 15.764 1.00 33.64 38 GLU B CA 1
ATOM 701 C C . GLU B 1 7 ? -14.220 13.455 15.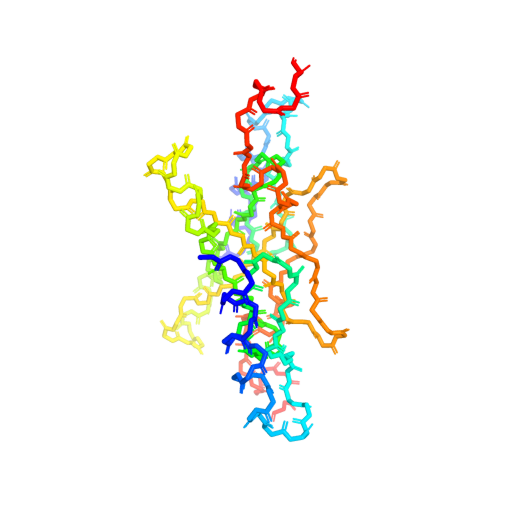355 1.00 33.67 38 GLU B C 1
ATOM 702 O O . GLU B 1 7 ? -14.779 13.255 14.284 1.00 30.43 38 GLU B O 1
ATOM 708 N N . SER B 1 8 ? -14.628 14.396 16.201 1.00 33.84 39 SER B N 1
ATOM 709 C CA . SER B 1 8 ? -15.833 15.180 15.911 1.00 34.65 39 SER B CA 1
ATOM 710 C C . SER B 1 8 ? -15.622 16.086 14.687 1.00 33.57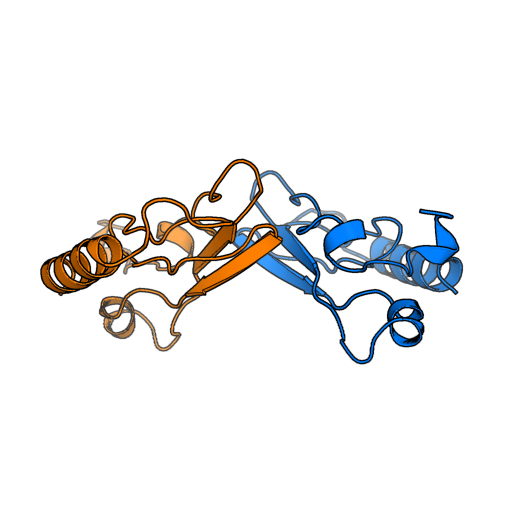 39 SER B C 1
ATOM 711 O O . SER B 1 8 ? -16.560 16.334 13.929 1.00 30.68 39 SER B O 1
ATOM 714 N N . ALA B 1 9 ? -14.401 16.599 14.532 1.00 33.86 40 ALA B N 1
ATOM 715 C CA . ALA B 1 9 ? -14.047 17.413 13.376 1.00 34.47 40 ALA B CA 1
ATOM 716 C C . ALA B 1 9 ? -14.159 16.551 12.110 1.00 32.97 40 ALA B C 1
ATOM 717 O O . ALA B 1 9 ? -14.780 16.969 11.112 1.00 33.80 40 ALA B O 1
ATOM 719 N N . CYS B 1 10 ? -13.554 15.363 12.158 1.00 32.28 41 CYS B N 1
ATOM 720 C CA . CYS B 1 10 ? -13.486 14.467 10.987 1.00 32.19 41 CYS B CA 1
ATOM 721 C C . CYS B 1 10 ? -14.869 14.031 10.545 1.00 32.14 41 CYS B C 1
ATOM 722 O O . CYS B 1 10 ? -15.284 14.247 9.401 1.00 29.52 41 CYS B O 1
ATOM 725 N N . LEU B 1 11 ? -15.592 13.442 11.485 1.00 31.28 42 LEU B N 1
ATOM 726 C CA . LEU B 1 11 ? -16.907 12.901 11.202 1.00 34.20 42 LEU B CA 1
ATOM 727 C C . LEU B 1 11 ? -17.860 13.996 10.764 1.00 35.86 42 LEU B C 1
ATOM 728 O O . LEU B 1 11 ? -18.733 13.749 9.918 1.00 39.15 42 LEU B O 1
ATOM 733 N N . GLN B 1 12 ? -17.661 15.224 11.238 1.00 36.36 43 GLN B N 1
ATOM 734 C CA . GLN B 1 12 ? -18.527 16.313 10.754 1.00 38.98 43 GLN B CA 1
ATOM 735 C C . GLN B 1 12 ? -18.157 16.811 9.352 1.00 37.46 43 GLN B C 1
ATOM 736 O O . GLN B 1 12 ? -19.056 16.972 8.510 1.00 39.16 43 GLN B O 1
ATOM 742 N N . ALA B 1 13 ? -16.868 17.065 9.098 1.00 34.94 44 ALA B N 1
ATOM 743 C CA . ALA B 1 13 ? -16.377 17.360 7.749 1.00 34.67 44 ALA B CA 1
ATOM 744 C C . ALA B 1 13 ? -16.883 16.297 6.768 1.00 33.92 44 ALA B C 1
ATOM 745 O O . ALA B 1 13 ? -17.521 16.616 5.768 1.00 35.70 44 ALA B O 1
ATOM 747 N N . ALA B 1 14 ? -16.607 15.035 7.075 1.00 31.76 45 ALA B N 1
ATOM 748 C CA . ALA B 1 14 ? -17.098 13.905 6.291 1.00 34.08 45 ALA B CA 1
ATOM 749 C C . ALA B 1 14 ? -18.588 14.041 5.868 1.00 37.13 45 ALA B C 1
ATOM 750 O O . ALA B 1 14 ? -18.943 13.635 4.746 1.00 34.16 45 ALA B O 1
ATOM 752 N N . GLU B 1 15 ? -19.432 14.607 6.754 1.00 38.06 46 GLU B N 1
ATOM 753 C CA . GLU B 1 15 ? -20.876 14.852 6.477 1.00 38.39 46 GLU B CA 1
ATOM 754 C C . GLU B 1 15 ? -21.113 15.902 5.406 1.00 39.84 46 GLU B C 1
ATOM 755 O O . GLU B 1 15 ? -22.103 15.815 4.683 1.00 41.77 46 GLU B O 1
ATOM 761 N N . GLU B 1 16 ? -20.218 16.890 5.325 1.00 40.47 47 GLU B N 1
ATOM 762 C CA . GLU B 1 16 ? -20.206 17.898 4.249 1.00 42.56 47 GLU B CA 1
ATOM 763 C C . GLU B 1 16 ? -19.758 17.378 2.848 1.00 44.73 47 GLU B C 1
ATOM 764 O O . GLU B 1 16 ? -19.822 18.125 1.861 1.00 45.68 47 GLU B O 1
ATOM 766 N N . MET B 1 17 ? -19.326 16.119 2.735 1.00 44.00 48 MET B N 1
ATOM 767 C CA . MET B 1 17 ? -18.951 15.576 1.416 1.00 45.55 48 MET B CA 1
ATOM 768 C C . MET B 1 17 ? -20.160 15.102 0.622 1.00 45.90 48 MET B C 1
ATOM 769 O O . MET B 1 17 ? -21.163 14.668 1.209 1.00 43.58 48 MET B O 1
ATOM 774 N N . PRO B 1 18 ? -20.055 15.131 -0.726 1.00 46.97 49 PRO B N 1
ATOM 775 C CA . PRO B 1 18 ? -21.150 14.638 -1.573 1.00 49.35 49 PRO B CA 1
ATOM 776 C C . PRO B 1 18 ? -21.430 13.147 -1.385 1.00 49.35 49 PRO B C 1
ATOM 777 O O . PRO B 1 18 ? -20.531 12.395 -0.984 1.00 46.73 49 PRO B O 1
ATOM 781 N N . GLN B 1 19 ? -22.663 12.737 -1.685 1.00 49.51 50 GLN B N 1
ATOM 782 C CA . GLN B 1 19 ? -23.086 11.332 -1.548 1.00 50.54 50 GLN B CA 1
ATOM 783 C C . GLN B 1 19 ? -22.383 10.414 -2.564 1.00 52.74 50 GLN B C 1
ATOM 784 O O . GLN B 1 19 ? -22.211 9.220 -2.319 1.00 52.20 50 GLN B O 1
ATOM 790 N N . THR B 1 20 ? -22.012 10.984 -3.708 1.00 56.95 51 THR B N 1
ATOM 791 C CA . THR B 1 20 ? -21.315 10.264 -4.762 1.00 61.36 51 THR B CA 1
ATOM 792 C C . THR B 1 20 ? -19.943 10.927 -4.967 1.00 63.29 51 THR B C 1
ATOM 793 O O . THR B 1 20 ? -19.831 12.037 -5.501 1.00 63.48 51 THR B O 1
ATOM 797 N N . THR B 1 21 ? -18.905 10.258 -4.480 1.00 65.78 52 THR B N 1
ATOM 798 C CA . THR B 1 21 ? -17.537 10.676 -4.727 1.00 66.62 52 THR B CA 1
ATOM 799 C C . THR B 1 21 ? -16.970 9.686 -5.737 1.00 71.12 52 THR B C 1
ATOM 800 O O . THR B 1 21 ? -17.460 8.554 -5.858 1.00 71.09 52 THR B O 1
ATOM 804 N N . LEU B 1 22 ? -15.982 10.129 -6.505 1.00 56.16 53 LEU B N 1
ATOM 805 C CA . LEU B 1 22 ? -15.059 9.199 -7.156 1.00 51.89 53 LEU B CA 1
ATOM 806 C C . LEU B 1 22 ? -14.004 8.786 -6.112 1.00 43.93 53 LEU B C 1
ATOM 807 O O . LEU B 1 22 ? -13.726 9.509 -5.149 1.00 46.13 53 LEU B O 1
ATOM 809 N N . GLY B 1 23 ? -13.441 7.607 -6.262 1.00 35.25 54 GLY B N 1
ATOM 810 C CA . GLY B 1 23 ? -12.388 7.207 -5.357 1.00 31.92 54 GLY B CA 1
ATOM 811 C C . GLY B 1 23 ? -12.928 6.874 -3.984 1.00 28.82 54 GLY B C 1
ATOM 812 O O . GLY B 1 23 ? -14.023 6.347 -3.852 1.00 29.67 54 GLY B O 1
ATOM 813 N N . CYS B 1 24 ? -12.145 7.195 -2.971 1.00 27.62 55 CYS B N 1
ATOM 814 C CA . CYS B 1 24 ? -12.383 6.721 -1.621 1.00 26.02 55 CYS B CA 1
ATOM 815 C C . CYS B 1 24 ? -12.805 7.896 -0.755 1.00 26.49 55 CYS B C 1
ATOM 816 O O . CYS B 1 24 ? -12.064 8.865 -0.614 1.00 27.96 55 CYS B O 1
ATOM 819 N N . PRO B 1 25 ? -13.986 7.804 -0.139 1.00 28.68 56 PRO B N 1
ATOM 820 C CA . PRO B 1 25 ? -14.442 8.899 0.737 1.00 28.04 56 PRO B CA 1
ATOM 821 C C . PRO B 1 25 ? -13.672 9.023 2.020 1.00 27.04 56 PRO B C 1
ATOM 822 O O . PRO B 1 25 ? -13.104 8.051 2.491 1.00 23.66 56 PRO B O 1
ATOM 826 N N . ALA B 1 26 ? -13.701 10.234 2.576 1.00 27.12 57 ALA B N 1
ATOM 827 C CA . ALA B 1 26 ? -12.952 10.582 3.754 1.00 27.55 57 ALA B CA 1
ATOM 828 C C . ALA B 1 26 ? -13.456 9.733 4.911 1.00 26.83 57 ALA B C 1
ATOM 829 O O . ALA B 1 26 ? -14.646 9.453 4.985 1.00 28.84 57 ALA B O 1
ATOM 831 N N . THR B 1 27 ? -12.543 9.308 5.781 1.00 27.04 58 THR B N 1
ATOM 832 C CA . THR B 1 27 ? -12.890 8.357 6.856 1.00 28.60 58 THR B CA 1
ATOM 833 C C . THR B 1 27 ? -12.048 8.516 8.135 1.00 28.82 58 THR B C 1
ATOM 834 O O . THR B 1 27 ? -10.831 8.712 8.100 1.00 26.26 58 THR B O 1
ATOM 838 N N . TRP B 1 28 ? -12.738 8.421 9.265 1.00 29.87 59 TRP B N 1
ATOM 839 C CA . TRP B 1 28 ? -12.100 8.397 10.598 1.00 30.10 59 TRP B CA 1
ATOM 840 C C . TRP B 1 28 ? -11.908 6.931 10.935 1.00 32.33 59 TRP B C 1
ATOM 841 O O . TRP B 1 28 ? -12.837 6.136 10.773 1.00 35.87 59 TRP B O 1
ATOM 852 N N . ASP B 1 29 ? -10.711 6.557 11.376 1.00 33.09 60 ASP B N 1
ATOM 853 C CA . ASP B 1 29 ? -10.376 5.143 11.570 1.00 33.65 60 ASP B CA 1
ATOM 854 C C . ASP B 1 29 ? -10.082 4.789 13.028 1.00 36.62 60 ASP B C 1
ATOM 855 O O . ASP B 1 29 ? -9.496 3.736 13.308 1.00 40.72 60 ASP B O 1
ATOM 860 N N . GLY B 1 30 ? -10.524 5.656 13.943 1.00 35.02 61 GLY B N 1
ATOM 861 C CA . GLY B 1 30 ? -10.186 5.575 15.362 1.00 35.77 61 GLY B CA 1
ATOM 862 C C . GLY B 1 30 ? -9.106 6.550 15.818 1.00 33.11 61 GLY B C 1
ATOM 863 O O . GLY B 1 30 ? -9.128 7.013 16.962 1.00 30.25 61 GLY B O 1
ATOM 864 N N . LEU B 1 31 ? -8.162 6.870 14.922 1.00 29.72 62 LEU B N 1
ATOM 865 C CA . LEU B 1 31 ? -7.015 7.707 15.262 1.00 29.71 62 LEU B CA 1
ATOM 866 C C . LEU B 1 31 ? -6.730 8.882 14.324 1.00 28.74 62 LEU B C 1
ATOM 867 O O . LEU B 1 31 ? -6.133 9.883 14.772 1.00 28.95 62 LEU B O 1
ATOM 872 N N . LEU B 1 32 ? -7.087 8.729 13.040 1.00 27.39 63 LEU B N 1
ATOM 873 C CA . LEU B 1 32 ? -6.708 9.654 11.968 1.00 27.63 63 LEU B CA 1
ATOM 874 C C . LEU B 1 32 ? -7.868 9.876 10.986 1.00 26.27 63 LEU B C 1
ATOM 875 O O . LEU B 1 32 ? -8.643 8.949 10.663 1.00 25.38 63 LEU B O 1
ATOM 880 N N . CYS B 1 33 ? -7.980 11.125 10.528 1.00 26.96 64 CYS B N 1
ATOM 881 C CA . CYS B 1 33 ? -8.949 11.493 9.533 1.00 27.99 64 CYS B CA 1
ATOM 882 C C . CYS B 1 33 ? -8.321 11.344 8.132 1.00 27.19 64 CYS B C 1
ATOM 883 O O . CYS B 1 33 ? -7.412 12.071 7.754 1.00 27.66 64 CYS B O 1
ATOM 886 N N . TRP B 1 34 ? -8.808 10.368 7.388 1.00 24.69 65 TRP B N 1
ATOM 887 C CA . TRP B 1 34 ? -8.250 10.088 6.069 1.00 24.46 65 TRP B CA 1
ATOM 888 C C . TRP B 1 34 ? -9.001 10.973 5.111 1.00 24.65 65 TRP B C 1
ATOM 889 O O . TRP B 1 34 ? -10.216 10.890 5.057 1.00 25.72 65 TRP B O 1
ATOM 900 N N . PRO B 1 35 ? -8.292 11.858 4.382 1.00 26.33 66 PRO B N 1
ATOM 901 C CA . PRO B 1 35 ? -9.004 12.695 3.411 1.00 26.31 66 PRO B CA 1
ATOM 902 C C . PRO B 1 35 ? -9.441 11.906 2.184 1.00 27.87 66 PRO B C 1
ATOM 903 O O . PRO B 1 35 ? -8.839 10.872 1.859 1.00 31.30 66 PRO B O 1
ATOM 907 N N . THR B 1 36 ? -10.466 12.402 1.492 1.00 26.21 67 THR B N 1
ATOM 908 C CA . THR B 1 36 ? -10.940 11.798 0.274 1.00 26.82 67 THR B CA 1
ATOM 909 C C . THR B 1 36 ? -9.804 11.668 -0.698 1.00 25.80 67 THR B C 1
ATOM 910 O O . THR B 1 36 ? -8.884 12.476 -0.696 1.00 25.82 67 THR B O 1
ATOM 914 N N . ALA B 1 37 ? -9.860 10.637 -1.522 1.00 25.87 68 ALA B N 1
ATOM 915 C CA . ALA B 1 37 ? -8.820 10.439 -2.532 1.00 26.27 68 ALA B CA 1
ATOM 916 C C . ALA B 1 37 ? -9.406 9.774 -3.742 1.00 26.09 68 ALA B C 1
ATOM 917 O O . ALA B 1 37 ? -10.501 9.227 -3.681 1.00 28.11 68 ALA B O 1
ATOM 919 N N . GLY B 1 38 ? -8.708 9.869 -4.863 1.00 27.80 69 GLY B N 1
ATOM 920 C CA . GLY B 1 38 ? -9.138 9.265 -6.109 1.00 27.51 69 GLY B CA 1
ATOM 921 C C . GLY B 1 38 ? -8.557 7.874 -6.255 1.00 27.45 69 GLY B C 1
ATOM 922 O O . GLY B 1 38 ? -7.548 7.553 -5.618 1.00 26.83 69 GLY B O 1
ATOM 923 N N . SER B 1 39 ? -9.189 7.042 -7.075 1.00 26.66 70 SER B N 1
ATOM 924 C CA . SER B 1 39 ? -8.673 5.695 -7.346 1.00 26.55 70 SER B CA 1
ATOM 925 C C . SER B 1 39 ? -7.266 5.804 -7.875 1.00 26.41 70 SER B C 1
ATOM 926 O O . SER B 1 39 ? -6.992 6.641 -8.752 1.00 26.70 70 SER B O 1
ATOM 929 N N . GLY B 1 40 ? -6.402 4.942 -7.353 1.00 23.66 71 GLY B N 1
ATOM 930 C CA . GLY B 1 40 ? -5.002 4.890 -7.711 1.00 26.09 71 GLY B CA 1
ATOM 931 C C . GLY B 1 40 ? -4.104 5.927 -7.077 1.00 25.61 71 GLY B C 1
ATOM 932 O O . GLY B 1 40 ? -3.004 6.130 -7.543 1.00 28.14 71 GLY B O 1
ATOM 933 N N . GLU B 1 41 ? -4.597 6.610 -6.046 1.00 25.97 72 GLU B N 1
ATOM 934 C CA . GLU B 1 41 ? -3.845 7.544 -5.243 1.00 25.67 72 GLU B CA 1
ATOM 935 C C . GLU B 1 41 ? -3.676 6.953 -3.849 1.00 23.50 72 GLU B C 1
ATOM 936 O O . GLU B 1 41 ? -4.514 6.150 -3.382 1.00 21.47 72 GLU B O 1
ATOM 942 N N . TRP B 1 42 ? -2.573 7.310 -3.205 1.00 21.27 73 TRP B N 1
ATOM 943 C CA . TRP B 1 42 ? -2.384 6.933 -1.796 1.00 21.28 73 TRP B CA 1
ATOM 944 C C . TRP B 1 42 ? -2.219 8.206 -0.966 1.00 21.27 73 TRP B C 1
ATOM 945 O O . TRP B 1 42 ? -1.823 9.254 -1.490 1.00 23.88 73 TRP B O 1
ATOM 956 N N . VAL B 1 43 ? -2.555 8.123 0.320 1.00 20.59 74 VAL B N 1
ATOM 957 C CA . VAL B 1 43 ? -2.521 9.292 1.189 1.00 21.97 74 VAL B CA 1
ATOM 958 C C . VAL B 1 43 ? -1.561 8.909 2.316 1.00 21.88 74 VAL B C 1
ATOM 959 O O . VAL B 1 43 ? -1.711 7.839 2.872 1.00 24.52 74 VAL B O 1
ATOM 963 N N . THR B 1 44 ? -0.559 9.758 2.582 1.00 22.05 75 THR B N 1
ATOM 964 C CA . THR B 1 44 ? 0.392 9.585 3.684 1.00 22.04 75 THR B CA 1
ATOM 965 C C . THR B 1 44 ? 0.089 10.659 4.704 1.00 22.19 75 THR B C 1
ATOM 966 O O . THR B 1 44 ? -0.007 11.834 4.379 1.00 24.62 75 THR B O 1
ATOM 970 N N . LEU B 1 45 ? -0.096 10.245 5.954 1.00 21.86 76 LEU B N 1
ATOM 971 C CA . LEU B 1 45 ? -0.329 11.172 7.050 1.00 22.73 76 LEU B CA 1
ATOM 972 C C . LEU B 1 45 ? 0.696 10.927 8.147 1.00 21.38 76 LEU B C 1
ATOM 973 O O . LEU B 1 45 ? 1.155 9.794 8.352 1.00 20.64 76 LEU B O 1
ATOM 978 N N . PRO B 1 46 ? 1.025 11.984 8.896 1.00 25.39 77 PRO B N 1
ATOM 979 C CA . PRO B 1 46 ? 1.807 11.756 10.113 1.00 27.34 77 PRO B CA 1
ATOM 980 C C . PRO B 1 46 ? 0.964 11.157 11.226 1.00 25.98 77 PRO B C 1
ATOM 981 O O . PRO B 1 46 ? -0.273 11.240 11.208 1.00 24.37 77 PRO B O 1
ATOM 985 N N . CYS B 1 47 ? 1.639 10.569 12.207 1.00 27.33 78 CYS B N 1
ATOM 986 C CA . CYS B 1 47 ? 0.974 10.079 13.397 1.00 26.38 78 CYS B CA 1
ATOM 987 C C . CYS B 1 47 ? 0.128 11.186 14.020 1.00 26.50 78 CYS B C 1
ATOM 988 O O . CYS B 1 47 ? 0.419 12.375 13.868 1.00 28.68 78 CYS B O 1
ATOM 991 N N . PRO B 1 48 ? -0.947 10.817 14.724 1.00 28.83 79 PRO B N 1
ATOM 992 C CA . PRO B 1 48 ? -1.634 11.849 15.488 1.00 30.56 79 PRO B CA 1
ATOM 993 C C . PRO B 1 48 ? -0.699 12.613 16.421 1.00 29.70 79 PRO B C 1
ATOM 994 O O . PRO B 1 48 ? 0.393 12.146 16.713 1.00 27.50 79 PRO B O 1
ATOM 9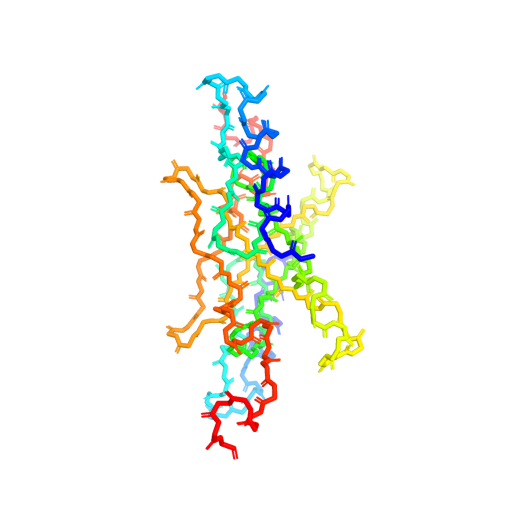98 N N . ASP B 1 49 ? -1.154 13.781 16.863 1.00 35.02 80 ASP B N 1
ATOM 999 C CA . ASP B 1 49 ? -0.359 14.749 17.633 1.00 38.68 80 ASP B CA 1
ATOM 1000 C C . ASP B 1 49 ? 0.138 14.262 19.016 1.00 38.00 80 ASP B C 1
ATOM 1001 O O . ASP B 1 49 ? 1.098 14.819 19.548 1.00 39.62 80 ASP B O 1
ATOM 1006 N N . PHE B 1 50 ? -0.484 13.225 19.583 1.00 34.88 81 PHE B N 1
ATOM 1007 C CA . PHE B 1 50 ? 0.022 12.636 20.835 1.00 36.48 81 PHE B CA 1
ATOM 1008 C C . PHE B 1 50 ? 1.431 12.042 20.670 1.00 33.69 81 PHE B C 1
ATOM 1009 O O . PHE B 1 50 ? 2.115 11.780 21.672 1.00 31.97 81 PHE B O 1
ATOM 1017 N N . PHE B 1 51 ? 1.845 11.816 19.411 1.00 30.91 82 PHE B N 1
ATOM 1018 C CA . PHE B 1 51 ? 3.121 11.179 19.098 1.00 29.02 82 PHE B CA 1
ATOM 1019 C C . PHE B 1 51 ? 4.361 12.044 19.395 1.00 28.39 82 PHE B C 1
ATOM 1020 O O . PHE B 1 51 ? 5.453 11.518 19.596 1.00 27.27 82 PHE B O 1
ATOM 1028 N N . SER B 1 52 ? 4.195 13.359 19.438 1.00 29.15 83 SER B N 1
ATOM 1029 C CA . SER B 1 52 ? 5.274 14.268 19.808 1.00 31.26 83 SER B CA 1
ATOM 1030 C C . SER B 1 52 ? 5.717 14.108 21.289 1.00 32.92 83 SER B C 1
ATOM 1031 O O . SER B 1 52 ? 6.824 14.478 21.652 1.00 33.47 83 SER B O 1
ATOM 1034 N N . HIS B 1 53 ? 4.861 13.532 22.124 1.00 33.91 84 HIS B N 1
ATOM 1035 C CA . HIS B 1 53 ? 5.260 13.190 23.493 1.00 36.89 84 HIS B CA 1
ATOM 1036 C C . HIS B 1 53 ? 6.129 11.914 23.535 1.00 38.02 84 HIS B C 1
ATOM 1037 O O . HIS B 1 53 ? 6.712 11.591 24.577 1.00 42.22 84 HIS B O 1
ATOM 1044 N N . PHE B 1 54 ? 6.204 11.196 22.416 1.00 38.17 85 PHE B N 1
ATOM 1045 C CA . PHE B 1 54 ? 6.920 9.921 22.306 1.00 40.52 85 PHE B CA 1
ATOM 1046 C C . PHE B 1 54 ? 8.045 9.891 21.232 1.00 40.99 85 PHE B C 1
ATOM 1047 O O . PHE B 1 54 ? 8.745 8.878 21.075 1.00 42.02 85 PHE B O 1
ATOM 1055 N N . SER B 1 55 ? 8.207 10.979 20.488 1.00 40.32 86 SER B N 1
ATOM 1056 C CA . SER B 1 55 ? 9.053 10.969 19.285 1.00 38.77 86 SER B CA 1
ATOM 1057 C C . SER B 1 55 ? 9.258 12.386 18.819 1.00 38.18 86 SER B C 1
ATOM 1058 O O . SER B 1 55 ? 8.420 13.227 19.071 1.00 33.14 86 SER B O 1
ATOM 1061 N N . SER B 1 56 ? 10.393 12.645 18.173 1.00 44.44 87 SER B N 1
ATOM 1062 C CA . SER B 1 56 ? 10.642 13.907 17.464 1.00 47.50 87 SER B CA 1
ATOM 1063 C C . SER B 1 56 ? 10.091 13.821 16.019 1.00 47.34 87 SER B C 1
ATOM 1064 O O . SER B 1 56 ? 9.713 14.831 15.419 1.00 46.95 87 SER B O 1
ATOM 1067 N N . GLU B 1 57 ? 10.041 12.597 15.493 1.00 46.03 88 GLU B N 1
ATOM 1068 C CA . GLU B 1 57 ? 9.548 12.315 14.149 1.00 43.97 88 GLU B CA 1
ATOM 1069 C C . GLU B 1 57 ? 8.044 12.470 14.105 1.00 38.25 88 GLU B C 1
ATOM 1070 O O . GLU B 1 57 ? 7.340 12.181 15.086 1.00 34.14 88 GLU B O 1
ATOM 1076 N N . SER B 1 58 ? 7.535 12.846 12.934 1.00 33.35 89 SER B N 1
ATOM 1077 C CA . SER B 1 58 ? 6.106 13.030 12.813 1.00 30.76 89 SER B CA 1
ATOM 1078 C C . SER B 1 58 ? 5.427 11.696 12.617 1.00 28.80 89 SER B C 1
ATOM 1079 O O . SER B 1 58 ? 4.244 11.561 12.919 1.00 26.86 89 SER B O 1
ATOM 1082 N N . GLY B 1 59 ? 6.183 10.694 12.161 1.00 30.70 90 GLY B N 1
ATOM 1083 C CA . GLY B 1 59 ? 5.590 9.418 11.725 1.00 28.69 90 GLY B CA 1
ATOM 1084 C C . GLY B 1 59 ? 4.974 9.455 10.331 1.00 28.17 90 GLY B C 1
ATOM 1085 O O . GLY B 1 59 ? 4.712 10.522 9.767 1.00 25.38 90 GLY B O 1
ATOM 1086 N N . ALA B 1 60 ? 4.739 8.266 9.793 1.00 28.20 91 ALA B N 1
ATOM 1087 C CA . ALA B 1 60 ? 4.100 8.090 8.509 1.00 26.17 91 ALA B CA 1
ATOM 1088 C C . ALA B 1 60 ? 3.177 6.875 8.562 1.00 25.72 91 ALA B C 1
ATOM 1089 O O . ALA B 1 60 ? 3.607 5.734 8.876 1.00 25.69 91 ALA B O 1
ATOM 1091 N N . VAL B 1 61 ? 1.905 7.161 8.308 1.00 24.29 92 VAL B N 1
ATOM 1092 C CA . VAL B 1 61 ? 0.875 6.172 8.105 1.00 23.88 92 VAL B CA 1
ATOM 1093 C C . VAL B 1 61 ? 0.286 6.432 6.726 1.00 20.70 92 VAL B C 1
ATOM 1094 O O . VAL B 1 61 ? 0.132 7.577 6.306 1.00 21.20 92 VAL B O 1
ATOM 1098 N N . LYS B 1 62 ? -0.043 5.369 6.017 1.00 22.66 93 LYS B N 1
ATOM 1099 C CA . LYS B 1 62 ? -0.535 5.513 4.634 1.00 22.23 93 LYS B CA 1
ATOM 1100 C C . LYS B 1 62 ? -1.753 4.615 4.369 1.00 20.79 93 LYS B C 1
ATOM 1101 O O . LYS B 1 62 ? -1.897 3.570 5.002 1.00 21.28 93 LYS B O 1
ATOM 1107 N N . ARG B 1 63 ? -2.650 5.056 3.473 1.00 20.47 94 ARG B N 1
ATOM 1108 C CA . ARG B 1 63 ? -3.733 4.194 2.978 1.00 20.66 94 ARG B CA 1
ATOM 1109 C C . ARG B 1 63 ? -3.803 4.362 1.470 1.00 18.50 94 ARG B C 1
ATOM 1110 O O . ARG B 1 63 ? -3.824 5.476 0.990 1.00 19.31 94 ARG B O 1
ATOM 1118 N N . ASP B 1 64 ? -3.862 3.252 0.751 1.00 21.38 95 ASP B N 1
ATOM 1119 C CA . ASP B 1 64 ? -4.028 3.242 -0.715 1.00 21.21 95 ASP B CA 1
ATOM 1120 C C . ASP B 1 64 ? -5.513 3.276 -1.049 1.00 20.71 95 ASP B C 1
ATOM 1121 O O . ASP B 1 64 ? -6.284 2.541 -0.471 1.00 22.29 95 ASP B O 1
ATOM 1126 N N . CYS B 1 65 ? -5.902 4.154 -1.977 1.00 21.18 96 CYS B N 1
ATOM 1127 C CA . CYS B 1 65 ? -7.249 4.177 -2.490 1.00 20.54 96 CYS B CA 1
ATOM 1128 C C . CYS B 1 65 ? -7.268 3.364 -3.751 1.00 20.67 96 CYS B C 1
ATOM 1129 O O . CYS B 1 65 ? -6.807 3.838 -4.818 1.00 22.77 96 CYS B O 1
ATOM 1132 N N . THR B 1 66 ? -7.776 2.141 -3.643 1.00 21.30 97 THR B N 1
ATOM 1133 C CA . THR B 1 66 ? -7.865 1.247 -4.786 1.00 24.38 97 THR B CA 1
ATOM 1134 C C . THR B 1 66 ? -9.289 1.281 -5.303 1.00 26.22 97 THR B C 1
ATOM 1135 O O . THR B 1 66 ? -10.199 1.882 -4.712 1.00 26.69 97 THR B O 1
ATOM 1139 N N . ILE B 1 67 ? -9.507 0.564 -6.385 1.00 26.98 98 ILE B N 1
ATOM 1140 C CA . ILE B 1 67 ? -10.827 0.513 -6.971 1.00 29.26 98 ILE B CA 1
ATOM 1141 C C . ILE B 1 67 ? -11.796 -0.399 -6.197 1.00 27.65 98 ILE B C 1
ATOM 1142 O O . ILE B 1 67 ? -13.002 -0.343 -6.432 1.00 30.68 98 ILE B O 1
ATOM 1147 N N . THR B 1 68 ? -11.293 -1.216 -5.269 1.00 28.60 99 THR B N 1
ATOM 1148 C CA . THR B 1 68 ? -12.140 -1.995 -4.406 1.00 30.68 99 THR B CA 1
ATOM 1149 C C . THR B 1 68 ? -12.352 -1.290 -3.052 1.00 29.44 99 THR B C 1
ATOM 1150 O O . THR B 1 68 ? -12.994 -1.831 -2.199 1.00 32.23 99 THR B O 1
ATOM 1154 N N . GLY B 1 69 ? -11.829 -0.078 -2.897 1.00 28.97 100 GLY B N 1
ATOM 1155 C CA . GLY B 1 69 ? -11.922 0.653 -1.625 1.00 27.99 100 GLY B CA 1
ATOM 1156 C C . GLY B 1 69 ? -10.590 0.910 -1.004 1.00 25.98 100 GLY B C 1
ATOM 1157 O O . GLY B 1 69 ? -9.524 0.550 -1.546 1.00 22.86 100 GLY B O 1
ATOM 1158 N N . TRP B 1 70 ? -10.635 1.562 0.154 1.00 26.22 101 TRP B N 1
ATOM 1159 C CA . TRP B 1 70 ? -9.429 1.883 0.877 1.00 24.63 101 TRP B CA 1
ATOM 1160 C C . TRP B 1 70 ? -8.705 0.605 1.344 1.00 24.95 101 TRP B C 1
ATOM 1161 O O . TRP B 1 70 ? -9.337 -0.329 1.836 1.00 25.41 101 TRP B O 1
ATOM 1172 N N . SER B 1 71 ? -7.376 0.613 1.290 1.00 24.53 102 SER B N 1
ATOM 1173 C CA . SER B 1 71 ? -6.593 -0.416 1.979 1.00 26.41 102 SER B CA 1
ATOM 1174 C C . SER B 1 71 ? -6.537 -0.099 3.483 1.00 28.05 102 SER B C 1
ATOM 1175 O O . SER B 1 71 ? -6.813 1.026 3.888 1.00 26.17 102 SER B O 1
ATOM 1178 N N . GLU B 1 72 ? -6.175 -1.091 4.286 1.00 30.99 103 GLU B N 1
ATOM 1179 C CA . GLU B 1 72 ? -5.793 -0.855 5.699 1.00 33.02 103 GLU B CA 1
ATOM 1180 C C . GLU B 1 72 ? -4.624 0.113 5.833 1.00 30.14 103 GLU B C 1
ATOM 1181 O O . GLU B 1 72 ? -3.725 0.080 5.001 1.00 29.03 103 GLU B O 1
ATOM 1187 N N . PRO B 1 73 ? -4.619 0.968 6.887 1.00 29.86 104 PRO B N 1
ATOM 1188 C CA . PRO B 1 73 ? -3.443 1.769 7.204 1.00 29.01 104 PRO B CA 1
ATOM 1189 C C . PRO B 1 73 ? -2.151 0.943 7.326 1.00 27.23 104 PRO B C 1
ATOM 1190 O O . PRO B 1 73 ? -2.149 -0.145 7.887 1.00 25.19 104 PRO B O 1
ATOM 1194 N N . PHE B 1 74 ? -1.084 1.464 6.740 1.00 25.44 105 PHE B N 1
ATOM 1195 C CA . PHE B 1 74 ? 0.178 0.756 6.671 1.00 25.89 105 PHE B CA 1
ATOM 1196 C C . PHE B 1 74 ? 1.320 1.710 7.052 1.00 25.76 105 PHE B C 1
ATOM 1197 O O . PHE B 1 74 ? 1.368 2.858 6.593 1.00 25.51 105 PHE B O 1
ATOM 1205 N N . PRO B 1 75 ? 2.250 1.240 7.896 1.00 25.98 106 PRO B N 1
ATOM 1206 C CA . PRO B 1 75 ? 2.244 -0.040 8.572 1.00 26.76 106 PRO B CA 1
ATOM 1207 C C . PRO B 1 75 ? 1.238 0.018 9.714 1.00 25.99 106 PRO B C 1
ATOM 1208 O O . PRO B 1 75 ? 0.749 1.114 10.028 1.00 25.72 106 PRO B O 1
ATOM 1212 N N . PRO B 1 76 ? 0.922 -1.134 10.333 1.00 28.56 107 PRO B N 1
ATOM 1213 C CA . PRO B 1 76 ? -0.068 -1.087 11.424 1.00 28.94 107 PRO B CA 1
ATOM 1214 C C . PRO B 1 76 ? 0.345 -0.029 12.462 1.00 28.91 107 PRO B C 1
ATOM 1215 O O . PRO B 1 76 ? 1.534 0.347 12.575 1.00 28.15 107 PRO B O 1
ATOM 1219 N N . TYR B 1 77 ? -0.631 0.463 13.208 1.00 29.11 108 TYR B N 1
ATOM 1220 C CA . TYR B 1 77 ? -0.358 1.517 14.194 1.00 28.79 108 TYR B CA 1
ATOM 1221 C C . TYR B 1 77 ? 0.694 1.224 15.280 1.00 28.10 108 TYR B C 1
ATOM 1222 O O . TYR B 1 77 ? 1.459 2.130 15.617 1.00 26.44 108 TYR B O 1
ATOM 1231 N N . PRO B 1 78 ? 0.758 -0.024 15.791 1.00 29.84 109 PRO B N 1
ATOM 1232 C CA . PRO B 1 78 ? 1.855 -0.421 16.680 1.00 31.18 109 PRO B CA 1
ATOM 1233 C C . PRO B 1 78 ? 3.242 -0.138 16.114 1.00 30.49 109 PRO B C 1
ATOM 1234 O O . PRO B 1 78 ? 4.167 0.159 16.887 1.00 29.07 109 PRO B O 1
ATOM 1238 N N . VAL B 1 79 ? 3.369 -0.258 14.781 1.00 29.40 110 VAL B N 1
ATOM 1239 C CA . VAL B 1 79 ? 4.626 -0.022 14.052 1.00 29.83 110 VAL B CA 1
ATOM 1240 C C . VAL B 1 79 ? 4.779 1.430 13.609 1.00 28.37 110 VAL B C 1
ATOM 1241 O O . VAL B 1 79 ? 5.856 2.038 13.764 1.00 28.35 110 VAL B O 1
ATOM 1245 N N . ALA B 1 80 ? 3.706 1.993 13.074 1.00 27.11 111 ALA B N 1
ATOM 1246 C CA . ALA B 1 80 ? 3.728 3.370 12.573 1.00 27.40 111 ALA B CA 1
ATOM 1247 C C . ALA B 1 80 ? 3.935 4.413 13.668 1.00 28.55 111 ALA B C 1
ATOM 1248 O O . ALA B 1 80 ? 4.674 5.396 13.469 1.00 28.59 111 ALA B O 1
ATOM 1250 N N . CYS B 1 81 ? 3.267 4.191 14.810 1.00 29.16 112 CYS B N 1
ATOM 1251 C CA . CYS B 1 81 ? 3.212 5.139 15.923 1.00 29.97 112 CYS B CA 1
ATOM 1252 C C . CYS B 1 81 ? 3.450 4.371 17.227 1.00 29.45 112 CYS B C 1
ATOM 1253 O O . CYS B 1 81 ? 2.498 4.062 17.927 1.00 29.26 112 CYS B O 1
ATOM 1256 N N . PRO B 1 82 ? 4.710 4.012 17.524 1.00 30.92 113 PRO B N 1
ATOM 1257 C CA . PRO B 1 82 ? 4.902 3.157 18.695 1.00 32.91 113 PRO B CA 1
ATOM 1258 C C . PRO B 1 82 ? 4.855 3.960 20.014 1.00 33.26 113 PRO B C 1
ATOM 1259 O O . PRO B 1 82 ? 5.378 5.092 20.085 1.00 31.80 113 PRO B O 1
ATOM 1263 N N . VAL B 1 83 ? 4.157 3.414 21.007 1.00 34.08 114 VAL B N 1
ATOM 1264 C CA . VAL B 1 83 ? 4.116 4.029 22.330 1.00 35.77 114 VAL B CA 1
ATOM 1265 C C . VAL B 1 83 ? 5.260 3.453 23.170 1.00 35.13 114 VAL B C 1
ATOM 1266 O O . VAL B 1 83 ? 5.784 2.383 22.871 1.00 33.66 114 VAL B O 1
ATOM 1270 N N . PRO B 1 84 ? 5.653 4.161 24.235 1.00 37.48 115 PRO B N 1
ATOM 1271 C CA . PRO B 1 84 ? 6.670 3.596 25.153 1.00 35.04 115 PRO B CA 1
ATOM 1272 C C . PRO B 1 84 ? 6.283 2.193 25.675 1.00 34.67 115 PRO B C 1
ATOM 1273 O O . PRO B 1 84 ? 5.100 1.930 25.950 1.00 33.95 115 PRO B O 1
ATOM 1277 N N . LEU B 1 85 ? 7.273 1.312 25.847 1.00 34.93 116 LEU B N 1
ATOM 1278 C CA . LEU B 1 85 ? 7.009 -0.058 26.293 1.00 37.72 116 LEU B CA 1
ATOM 1279 C C . LEU B 1 85 ? 6.486 -0.074 27.739 1.00 37.73 116 LEU B C 1
ATOM 1280 O O . LEU B 1 85 ? 5.789 -1.010 28.146 1.00 38.92 116 LEU B O 1
ATOM 1285 N N . GLU B 1 86 ? 6.793 0.966 28.511 1.00 36.85 117 GLU B N 1
ATOM 1286 C CA . GLU B 1 86 ? 6.309 1.029 29.906 1.00 39.41 117 GLU B CA 1
ATOM 1287 C C . GLU B 1 86 ? 4.788 1.214 29.967 1.00 38.55 117 GLU B C 1
ATOM 1288 O O . GLU B 1 86 ? 4.189 0.911 31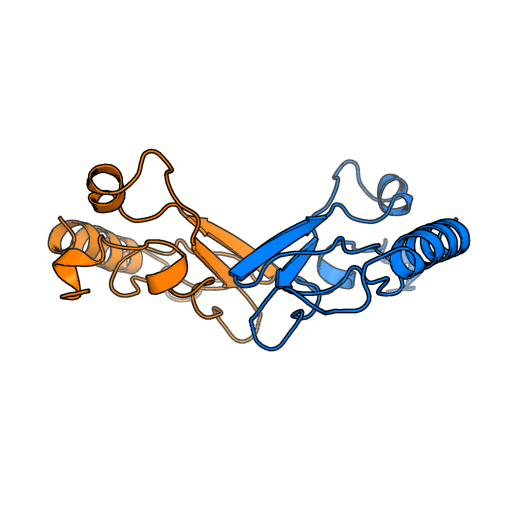.004 1.00 39.37 117 GLU B O 1
ATOM 1294 N N . LEU B 1 87 ? 4.185 1.725 28.887 1.00 37.09 118 LEU B N 1
ATOM 1295 C CA . LEU B 1 87 ? 2.710 1.787 28.748 1.00 40.01 118 LEU B CA 1
ATOM 1296 C C . LEU B 1 87 ? 2.065 0.492 28.277 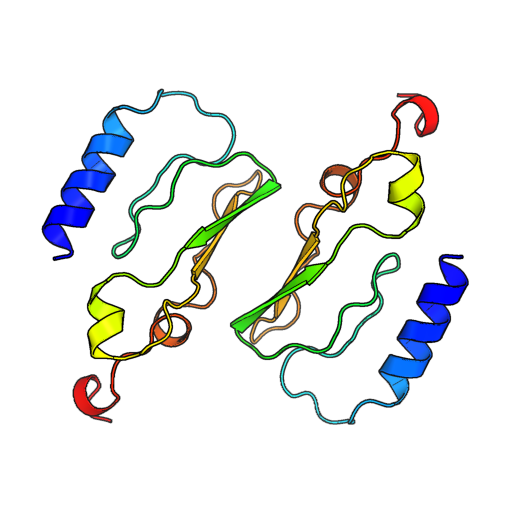1.00 42.97 118 LEU B C 1
ATOM 1297 O O . LEU B 1 87 ? 0.834 0.361 28.305 1.00 47.51 118 LEU B O 1
ATOM 1302 N N . LEU B 1 88 ? 2.874 -0.426 27.768 1.00 43.66 119 LEU B N 1
ATOM 1303 C CA . LEU B 1 88 ? 2.395 -1.746 27.435 1.00 46.76 119 LEU B CA 1
ATOM 1304 C C . LEU B 1 88 ? 2.665 -2.705 28.616 1.00 50.57 119 LEU B C 1
ATOM 1305 O O . LEU B 1 88 ? 2.157 -3.813 28.650 1.00 52.78 119 LEU B O 1
ATOM 1310 N N . ALA B 1 89 ? 3.423 -2.232 29.606 1.00 53.80 120 ALA B N 1
ATOM 1311 C CA . ALA B 1 89 ? 3.905 -3.045 30.727 1.00 60.32 120 ALA B CA 1
ATOM 1312 C C . ALA B 1 89 ? 5.081 -3.916 30.270 1.00 62.90 120 ALA B C 1
ATOM 1313 O O . ALA B 1 89 ? 5.323 -4.988 30.826 1.00 63.06 120 ALA B O 1
ATOM 1315 N N . GLU B 1 90 ? 5.793 -3.433 29.245 1.00 60.53 121 GLU B N 1
ATOM 1316 C CA . GLU B 1 90 ? 7.054 -4.022 28.776 1.00 61.31 121 GLU B CA 1
ATOM 1317 C C . GLU B 1 90 ? 8.199 -3.025 29.007 1.00 57.85 121 GLU B C 1
ATOM 1318 O O . GLU B 1 90 ? 9.138 -3.299 29.751 1.00 61.97 121 GLU B O 1
#

Radius of gyration: 19.4 Å; Cα contacts (8 Å, |Δi|>4): 283; chains: 2; bounding box: 49×32×62 Å

Organism: Homo sapiens (NCBI:txid9606)

Secondary structure (DSSP, 8-state):
-HHHHHHHHHHHHTTS-SS-SSB--EE-SS-EEPPB-TTEEEEEPPPGGGGGT-SS---EEEEEETTEE---BS-HHHHS---GGGGT-/-HHHHHHHHHHHHHTS-SS-SSB--EE-SS-EEPPB-TTEEEEEPPPGGGGGT-SS---EEEEEETTEEPPPBS-HHHHSPPPGGGTT-

Sequence (178 aa):
MLREDESACLQAAEEMPQTTLGCPATWDGLLCWPTAGSGEWVTLPCPDFFSHFSSESGAVKRDCTITGWSEPFPPYPVACPVPLELLAEMLREDESACLQAAEEMPQTTLGCPATWDGLLCWPTAGSGEWVTLPCPDFFSHFSSESGAVKRDCTITGWSEPFPPYPVACPVPLELLAE

Foldseek 3Di:
DLVVQQVVLVVVQVVDDPDDAWADFDDPSFDTDHGDHAADKDKAFGHPVLVVVDPDSFIWMWHTHPVYIDDIPPPCCVRRNDDVVVVVD/DQVVQVVVQVVVLVVDDPDDAWEPWDDDSFDIRHGDHAADKDWDFGPPVLVVVDPDRFIWMWHTHPVYIDPIPPPCCVRRNDDVVVVVD

CATH classification: 4.10.1240.10

B-factor: mean 33.79, std 9.85, range [13.08, 71.12]

Nearest PDB structures (foldseek):
  2xdg-assembly1_A  TM=1.011E+00  e=1.926E-19  Homo sapiens
  2x57-assembly1_B  TM=8.597E-01  e=5.744E-07  Homo sapiens
  6m1i-assembly1_A  TM=7.024E-01  e=4.662E-06  Homo sapiens
  7wbj-assembly1_R  TM=7.471E-01  e=2.100E-05  Homo sapiens
  3n7s-assembly1_A  TM=8.050E-01  e=1.942E-04  Homo sapiens

InterPro domains:
  IPR000832 GPCR, family 2, secretin-like [PF00002] (127-372)
  IPR000832 GPCR, family 2, secretin-like [PR00249] (131-155)
  IPR000832 GPCR, family 2, secretin-like [PR00249] (163-187)
  IPR000832 GPCR, family 2, secretin-like [PR00249] (204-227)
  IPR000832 GPCR, family 2, secretin-like [PR00249] (242-267)
  IPR000832 GPCR, family 2, secretin-like [PR00249] (283-308)
  IPR000832 GPCR, family 2, secretin-like [PR00249] (327-347)
  IPR000832 GPCR, family 2, secretin-like [PR00249] (358-379)
  IPR001879 GPCR, family 2, extracellular hormone receptor domain [PF02793] (53-113)
  IPR001879 GPCR, family 2, extracellular hormone receptor domain [PS50227] (40-116)
  IPR001879 GPCR, family 2, extracellular hormone receptor domain [SM00008] (51-121)
  IPR003288 GPCR, family 2, growth hormone-releasing hormone receptor [PR01352] (2-25)
  IPR003288 GPCR, family 2, growth hormone-releasing hormone receptor [PR01352] (30-50)
  IPR003288 GPCR, family 2, growth hormone-releasing hormone receptor [PR01352] (65-77)
  IPR003288 GPCR, family 2, growth hormone-releasing hormone receptor [PR01352] (81-99)
  IPR003288 GPCR, family 2, growth hormone-releasing hormone receptor [PR01352] (113-130)
  IPR003288 GPCR, family 2, growth hormone-releasing hormone receptor [PR01352] (232-246)
  IPR003288 GPCR, family 2, growth hormone-releasing hormone receptor [PR01352] (309-324)
  IPR003288 GPCR, family 2, growth hormone-releasing hormone receptor [PR01352] (393-408)
  IPR003288 GPCR, family 2, growth hormone-releasing hormone receptor [PR01352] (408-423)

Solvent-accessible surface area: 11027 Å² total; per-residue (Å²): 176,64,66,56,47,71,44,59,5,76,118,55,22,146,150,59,120,133,104,94,163,26,3,61,19,42,34,52,35,48,19,51,0,62,80,8,26,58,14,93,56,26,61,36,70,10,8,92,63,8,86,156,78,36,123,120,80,16,45,0,1,24,13,0,36,159,132,26,43,35,131,24,24,6,76,38,103,94,14,6,65,50,47,112,148,121,105,102,117,89,65,73,112,55,72,53,64,4,87,116,62,26,142,92,53,97,188,110,40,90,32,3,66,22,38,35,47,44,48,17,50,0,59,58,6,25,58,17,94,56,21,69,32,72,9,10,103,57,9,86,155,78,27,125,125,78,26,42,0,1,23,11,0,36,155,134,32,48,36,137,18,26,7,76,43,105,87,11,8,68,50,49,114,149,123,118,102,91